Protein AF-A0A6L6Q9C1-F1 (afdb_monomer)

Solvent-accessible surface area (backbone atoms only — not comparable to full-atom values): 15036 Å² total; per-residue (Å²): 65,24,63,18,42,34,38,35,21,36,33,85,76,63,48,78,62,40,65,38,54,23,38,85,82,40,53,69,75,68,82,65,99,69,72,45,42,28,34,42,36,39,36,53,33,37,29,70,35,61,62,75,72,40,85,38,71,46,88,58,70,29,24,27,57,42,64,35,55,94,77,91,72,76,77,39,70,36,70,65,31,18,30,12,42,35,68,53,52,73,49,91,88,57,83,56,43,28,68,54,26,51,55,31,25,51,33,49,20,52,22,68,69,36,90,66,50,58,48,76,52,82,66,31,71,64,75,97,71,52,36,68,55,14,48,51,51,27,16,47,41,26,26,29,62,79,65,76,47,52,69,52,72,62,27,67,48,82,69,45,61,48,56,40,56,51,48,47,53,48,32,34,54,23,29,30,73,75,36,79,92,45,92,63,76,65,47,78,81,55,60,88,66,79,41,87,35,77,36,86,31,91,15,50,24,9,35,42,39,37,33,33,41,56,60,97,92,47,74,44,78,44,80,51,46,33,23,41,33,18,39,54,68,92,52,55,45,91,85,28,65,53,55,50,46,44,59,70,57,41,70,58,58,84,66,52,47,77,71,43,78,47,68,34,77,58,57,54,90,91,32,51,60,32,62,29,80

Structure (mmCIF, N/CA/C/O backbone):
data_AF-A0A6L6Q9C1-F1
#
_entry.id   AF-A0A6L6Q9C1-F1
#
loop_
_atom_site.group_PDB
_atom_site.id
_atom_site.type_symbol
_atom_site.label_atom_id
_atom_site.label_alt_id
_atom_site.label_comp_id
_atom_site.label_asym_id
_atom_site.label_entity_id
_atom_site.label_seq_id
_atom_site.pdbx_PDB_ins_code
_atom_site.Cartn_x
_atom_site.Cartn_y
_atom_site.Cartn_z
_atom_site.occupancy
_atom_site.B_iso_or_equiv
_atom_site.auth_seq_id
_atom_site.auth_comp_id
_atom_site.auth_asym_id
_atom_site.auth_atom_id
_atom_site.pdbx_PDB_model_num
ATOM 1 N N . MET A 1 1 ? -2.923 -9.918 11.671 1.00 84.88 1 MET A N 1
ATOM 2 C CA . MET A 1 1 ? -2.210 -9.021 12.609 1.00 84.88 1 MET A CA 1
ATOM 3 C C . MET A 1 1 ? -2.939 -9.077 13.933 1.00 84.88 1 MET A C 1
ATOM 5 O O . MET A 1 1 ? -4.113 -8.765 13.931 1.00 84.88 1 MET A O 1
ATOM 9 N N . ALA A 1 2 ? -2.284 -9.491 15.009 1.00 88.62 2 ALA A N 1
ATOM 10 C CA . ALA A 1 2 ? -2.891 -9.654 16.323 1.00 88.62 2 ALA A CA 1
ATOM 11 C C . ALA A 1 2 ? -2.544 -8.498 17.265 1.00 88.62 2 ALA A C 1
ATOM 13 O O . ALA A 1 2 ? -1.439 -7.950 17.202 1.00 88.62 2 ALA A O 1
ATOM 14 N N . ASN A 1 3 ? -3.466 -8.170 18.175 1.00 90.69 3 ASN A N 1
ATOM 15 C CA . ASN A 1 3 ? -3.283 -7.174 19.238 1.00 90.69 3 ASN A CA 1
ATOM 16 C C . ASN A 1 3 ? -2.922 -5.759 18.743 1.00 90.69 3 ASN A C 1
ATOM 18 O O . ASN A 1 3 ? -2.350 -4.965 19.487 1.00 90.69 3 ASN A O 1
ATOM 22 N N . ALA A 1 4 ? -3.232 -5.434 17.488 1.00 94.31 4 ALA A N 1
ATOM 23 C CA . ALA A 1 4 ? -3.142 -4.072 16.976 1.00 94.31 4 ALA A CA 1
ATOM 24 C C . ALA A 1 4 ? -4.368 -3.263 17.398 1.00 94.31 4 ALA A C 1
ATOM 26 O O . ALA A 1 4 ? -5.497 -3.764 17.335 1.00 94.31 4 ALA A O 1
ATOM 27 N N . THR A 1 5 ? -4.139 -2.007 17.767 1.00 96.88 5 THR A N 1
ATOM 28 C CA . THR A 1 5 ? -5.183 -1.027 18.057 1.00 96.88 5 THR A CA 1
ATOM 29 C C . THR A 1 5 ? -5.768 -0.527 16.746 1.00 96.88 5 THR A C 1
ATOM 31 O O . THR A 1 5 ? -5.050 0.023 15.913 1.00 96.88 5 THR A O 1
ATOM 34 N N . VAL A 1 6 ? -7.077 -0.672 16.576 1.00 97.56 6 VAL A N 1
ATOM 35 C CA . VAL A 1 6 ? -7.830 -0.108 15.455 1.00 97.56 6 VAL A CA 1
ATOM 36 C C . VAL A 1 6 ? -8.520 1.162 15.925 1.00 97.56 6 VAL A C 1
ATOM 38 O O . VAL A 1 6 ? -9.245 1.147 16.914 1.00 97.56 6 VAL A O 1
ATOM 41 N N . THR A 1 7 ? -8.310 2.267 15.219 1.00 97.94 7 THR A N 1
ATOM 42 C CA . THR A 1 7 ? -8.960 3.556 15.470 1.00 97.94 7 THR A CA 1
ATOM 43 C C . THR A 1 7 ? -9.769 3.956 14.246 1.00 97.94 7 THR A C 1
ATOM 45 O O . THR A 1 7 ? -9.234 4.009 13.137 1.00 97.94 7 THR A O 1
ATOM 48 N N . ILE A 1 8 ? -11.048 4.270 14.444 1.00 98.06 8 ILE A N 1
ATOM 49 C CA . ILE A 1 8 ? -11.914 4.828 13.403 1.00 98.06 8 ILE A CA 1
ATOM 50 C C . ILE A 1 8 ? -11.973 6.338 13.596 1.00 98.06 8 ILE A C 1
ATOM 52 O O . ILE A 1 8 ? -12.316 6.814 14.680 1.00 98.06 8 ILE A O 1
ATOM 56 N N . LYS A 1 9 ? -11.642 7.093 12.549 1.00 98.06 9 LYS A N 1
ATOM 57 C CA . LYS A 1 9 ? -11.612 8.560 12.557 1.00 98.06 9 LYS A CA 1
ATOM 58 C C . LYS A 1 9 ? -12.547 9.114 11.492 1.00 98.06 9 LYS A C 1
ATOM 60 O O . LYS A 1 9 ? -12.588 8.594 10.381 1.00 98.06 9 LYS A O 1
ATOM 65 N N . ASN A 1 10 ? -13.254 10.192 11.804 1.00 97.50 10 ASN A N 1
ATOM 66 C CA . ASN A 1 10 ? -13.997 10.964 10.812 1.00 97.50 10 ASN A CA 1
ATOM 67 C C . ASN A 1 10 ? -13.017 11.488 9.746 1.00 97.50 10 ASN A C 1
ATOM 69 O O . ASN A 1 10 ? -12.034 12.143 10.095 1.00 97.50 10 ASN A O 1
ATOM 73 N N . ALA A 1 11 ? -13.265 11.202 8.465 1.00 95.38 11 ALA A N 1
ATOM 74 C CA . ALA A 1 11 ? -12.336 11.558 7.392 1.00 95.38 11 ALA A CA 1
ATOM 75 C C . ALA A 1 11 ? -12.207 13.077 7.170 1.00 95.38 11 ALA A C 1
ATOM 77 O O . ALA A 1 11 ? -11.144 13.544 6.768 1.00 95.38 11 ALA A O 1
ATOM 78 N N . ALA A 1 12 ? -13.255 13.849 7.468 1.00 93.44 12 ALA A N 1
ATOM 79 C CA . ALA A 1 12 ? -13.269 15.297 7.287 1.00 93.44 12 ALA A CA 1
ATOM 80 C C . ALA A 1 12 ? -12.612 16.050 8.454 1.00 93.44 12 ALA A C 1
ATOM 82 O O . ALA A 1 12 ? -11.927 17.045 8.236 1.00 93.44 12 ALA A O 1
ATOM 83 N N . THR A 1 13 ? -12.826 15.596 9.694 1.00 94.62 13 THR A N 1
ATOM 84 C CA . THR A 1 13 ? -12.377 16.326 10.897 1.00 94.62 13 THR A CA 1
ATOM 85 C C . THR A 1 13 ? -11.184 15.690 11.602 1.00 94.62 13 THR A C 1
ATOM 87 O O . THR A 1 13 ? -10.572 16.322 12.459 1.00 94.62 13 THR A O 1
ATOM 90 N N . GLY A 1 14 ? -10.866 14.429 11.300 1.00 94.06 14 GLY A N 1
ATOM 91 C CA . GLY A 1 14 ? -9.856 13.646 12.014 1.00 94.06 14 GLY A CA 1
ATOM 92 C C . GLY A 1 14 ? -10.275 13.197 13.419 1.00 94.06 14 GLY A C 1
ATOM 93 O O . GLY A 1 14 ? -9.494 12.523 14.091 1.00 94.06 14 GLY A O 1
ATOM 94 N N . ALA A 1 15 ? -11.489 13.536 13.871 1.00 96.69 15 ALA A N 1
ATOM 95 C CA . ALA A 1 15 ? -11.979 13.176 15.198 1.00 96.69 15 ALA A CA 1
ATOM 96 C C . ALA A 1 15 ? -12.123 11.655 15.344 1.00 96.69 15 ALA A C 1
ATOM 98 O O . ALA A 1 15 ? -12.702 10.995 14.479 1.00 96.69 15 ALA A O 1
ATOM 99 N N . THR A 1 16 ? -11.631 11.101 16.452 1.00 98.06 16 THR A N 1
ATOM 100 C CA . THR A 1 16 ? -11.813 9.683 16.778 1.00 98.06 16 THR A CA 1
ATOM 101 C C . THR A 1 16 ? -13.284 9.396 17.069 1.00 98.06 16 THR A C 1
ATOM 103 O O . THR A 1 16 ? -13.884 10.019 17.941 1.00 98.06 16 THR A O 1
ATOM 106 N N . LEU A 1 17 ? -13.847 8.434 16.344 1.00 97.88 17 LEU A N 1
ATOM 107 C CA . LEU A 1 17 ? -15.229 7.970 16.467 1.00 97.88 17 LEU A CA 1
ATOM 108 C C . LEU A 1 17 ? -15.337 6.700 17.317 1.00 97.88 17 LEU A C 1
ATOM 110 O O . LEU A 1 17 ? -16.369 6.455 17.932 1.00 97.88 17 LEU A O 1
ATOM 114 N N . GLY A 1 18 ? -14.277 5.892 17.346 1.00 97.62 18 GLY A N 1
ATOM 115 C CA . GLY A 1 18 ? -14.223 4.664 18.127 1.00 97.62 18 GLY A CA 1
ATOM 116 C C . GLY A 1 18 ? -12.865 3.982 18.033 1.00 97.62 18 GLY A C 1
ATOM 117 O O . GLY A 1 18 ? -12.066 4.270 17.136 1.00 97.62 18 GLY A O 1
ATOM 118 N N . THR A 1 19 ? -12.614 3.070 18.965 1.00 97.69 19 THR A N 1
ATOM 119 C CA . THR A 1 19 ? -11.403 2.250 19.020 1.00 97.69 19 THR A CA 1
ATOM 120 C C . THR A 1 19 ? -11.752 0.790 19.287 1.00 97.69 19 THR A C 1
ATOM 122 O O . THR A 1 19 ? -12.791 0.476 19.867 1.00 97.69 19 THR A O 1
ATOM 125 N N . GLY A 1 20 ? -10.877 -0.110 18.858 1.00 97.12 20 GLY A N 1
ATOM 126 C CA . GLY A 1 20 ? -10.957 -1.538 19.133 1.00 97.12 20 GLY A CA 1
ATOM 127 C C . GLY A 1 20 ? -9.591 -2.195 19.009 1.00 97.12 20 GLY A C 1
ATOM 128 O O . GLY A 1 20 ? -8.586 -1.523 18.777 1.00 97.12 20 GLY A O 1
ATOM 129 N N . THR A 1 21 ? -9.567 -3.516 19.131 1.00 96.75 21 THR A N 1
ATOM 130 C CA . THR A 1 21 ? -8.341 -4.312 19.046 1.00 96.75 21 THR A CA 1
ATOM 131 C C . THR A 1 21 ? -8.572 -5.495 18.119 1.00 96.75 21 THR A C 1
ATOM 133 O O . THR A 1 21 ? -9.656 -6.075 18.103 1.00 96.75 21 THR A O 1
ATOM 136 N N . THR A 1 22 ? -7.555 -5.838 17.335 1.00 95.75 22 THR A N 1
ATOM 137 C CA . THR A 1 22 ? -7.568 -7.037 16.488 1.00 95.75 22 THR A CA 1
ATOM 138 C C . THR A 1 22 ? -7.352 -8.314 17.295 1.00 95.75 22 THR A C 1
ATOM 140 O O . THR A 1 22 ? -6.512 -8.355 18.199 1.00 95.75 22 THR A O 1
ATOM 143 N N . ASP A 1 23 ? -8.080 -9.371 16.941 1.00 92.94 23 ASP A N 1
ATOM 144 C CA . ASP A 1 23 ? -7.893 -10.714 17.488 1.00 92.94 23 ASP A CA 1
ATOM 145 C C . ASP A 1 23 ? -6.664 -11.429 16.888 1.00 92.94 23 ASP A C 1
ATOM 147 O O . ASP A 1 23 ? -5.935 -10.877 16.064 1.00 92.94 23 ASP A O 1
ATOM 151 N N . ALA A 1 24 ? -6.431 -12.688 17.276 1.00 87.12 24 ALA A N 1
ATOM 152 C CA . ALA A 1 24 ? -5.308 -13.490 16.780 1.00 87.12 24 ALA A CA 1
ATOM 153 C C . ALA A 1 24 ? -5.287 -13.665 15.245 1.00 87.12 24 ALA A C 1
ATOM 155 O O . ALA A 1 24 ? -4.218 -13.846 14.661 1.00 87.12 24 ALA A O 1
ATOM 156 N N . ASN A 1 25 ? -6.447 -13.572 14.590 1.00 84.38 25 ASN A N 1
ATOM 157 C CA . ASN A 1 25 ? -6.602 -13.701 13.142 1.00 84.38 25 ASN A CA 1
ATOM 158 C C . ASN A 1 25 ? -6.577 -12.341 12.424 1.00 84.38 25 ASN A C 1
ATOM 160 O O . ASN A 1 25 ? -6.575 -12.287 11.195 1.00 84.38 25 ASN A O 1
ATOM 164 N N . GLY A 1 26 ? -6.525 -11.233 13.163 1.00 88.56 26 GLY A N 1
ATOM 165 C CA . GLY A 1 26 ? -6.625 -9.884 12.616 1.00 88.56 26 GLY A CA 1
ATOM 166 C C . GLY A 1 26 ? -8.036 -9.390 12.347 1.00 88.56 26 GLY A C 1
ATOM 167 O O . GLY A 1 26 ? -8.182 -8.338 11.724 1.00 88.56 26 GLY A O 1
ATOM 168 N N . ALA A 1 27 ? -9.060 -10.096 12.823 1.00 92.38 27 ALA A N 1
ATOM 169 C CA . ALA A 1 27 ? -10.426 -9.599 12.791 1.00 92.38 27 ALA A CA 1
ATOM 170 C C . ALA A 1 27 ? -10.653 -8.586 13.922 1.00 92.38 27 ALA A C 1
ATOM 172 O O . ALA A 1 27 ? -10.046 -8.665 14.989 1.00 92.38 27 ALA A O 1
ATOM 173 N N . TYR A 1 28 ? -11.535 -7.618 13.687 1.00 95.00 28 TYR A N 1
ATOM 174 C CA . TYR A 1 28 ? -11.936 -6.618 14.673 1.00 95.00 28 TYR A CA 1
ATOM 175 C C . TYR A 1 28 ? -13.392 -6.206 14.438 1.00 95.00 28 TYR A C 1
ATOM 177 O O . TYR A 1 28 ? -13.931 -6.366 13.343 1.00 95.00 28 TYR A O 1
ATOM 185 N N . SER A 1 29 ? -14.020 -5.640 15.467 1.00 95.56 29 SER A N 1
ATOM 186 C CA . SER A 1 29 ? -15.331 -4.998 15.376 1.00 95.56 29 SER A CA 1
ATOM 187 C C . SER A 1 29 ? -15.337 -3.757 16.262 1.00 95.56 29 SER A C 1
ATOM 189 O O . SER A 1 29 ? -14.841 -3.799 17.388 1.00 95.56 29 SER A O 1
ATOM 191 N N . VAL A 1 30 ? -15.859 -2.645 15.746 1.00 96.31 30 VAL A N 1
ATOM 192 C CA . VAL A 1 30 ? -15.980 -1.375 16.472 1.00 96.31 30 VAL A CA 1
ATOM 193 C C . VAL A 1 30 ? -17.349 -0.789 16.164 1.00 96.31 30 VAL A C 1
ATOM 195 O O . VAL A 1 30 ? -17.675 -0.538 15.006 1.00 96.31 30 VAL A O 1
ATOM 198 N N . ASN A 1 31 ? -18.137 -0.548 17.207 1.00 95.50 31 ASN A N 1
ATOM 199 C CA . ASN A 1 31 ? -19.445 0.083 17.079 1.00 95.50 31 ASN A CA 1
ATOM 200 C C . ASN A 1 31 ? -19.286 1.606 17.080 1.00 95.50 31 ASN A C 1
ATOM 202 O O . ASN A 1 31 ? -18.685 2.160 18.000 1.00 95.50 31 ASN A O 1
ATOM 206 N N . ILE A 1 32 ? -19.851 2.279 16.078 1.00 95.00 32 ILE A N 1
ATOM 207 C CA . ILE A 1 32 ? -19.881 3.744 15.974 1.00 95.00 32 ILE A CA 1
ATOM 208 C C . ILE A 1 32 ? -21.285 4.214 15.581 1.00 95.00 32 ILE A C 1
ATOM 210 O O . ILE A 1 32 ? -22.014 3.502 14.895 1.00 95.00 32 ILE A O 1
ATOM 214 N N . THR A 1 33 ? -21.657 5.431 15.973 1.00 93.75 33 THR A N 1
ATOM 215 C CA . THR A 1 33 ? -22.947 6.067 15.636 1.00 93.75 33 THR A CA 1
ATOM 216 C C . THR A 1 33 ? -22.816 7.081 14.494 1.00 93.75 33 THR A C 1
ATOM 218 O O . THR A 1 33 ? -23.524 8.085 14.449 1.00 93.75 33 THR A O 1
ATOM 221 N N . PHE A 1 34 ? -21.881 6.840 13.573 1.00 95.69 34 PHE A N 1
ATOM 222 C CA . PHE A 1 34 ? -21.532 7.754 12.487 1.00 95.69 34 PHE A CA 1
ATOM 223 C C . PHE A 1 34 ? -21.785 7.118 11.117 1.00 95.69 34 PHE A C 1
ATOM 225 O O . PHE A 1 34 ? -21.483 5.945 10.910 1.00 95.69 34 PHE A O 1
ATOM 232 N N . THR A 1 35 ? -22.279 7.922 10.175 1.00 96.12 35 THR A N 1
ATOM 233 C CA . THR A 1 35 ? -22.409 7.573 8.755 1.00 96.12 35 THR A CA 1
ATOM 234 C C . THR A 1 35 ? -21.635 8.573 7.909 1.00 96.12 35 THR A C 1
ATOM 236 O O . THR A 1 35 ? -21.720 9.777 8.153 1.00 96.12 35 THR A O 1
ATOM 239 N N . GLY A 1 36 ? -20.936 8.086 6.890 1.00 95.94 36 GLY A N 1
ATOM 240 C CA . GLY A 1 36 ? -20.078 8.892 6.026 1.00 95.94 36 GLY A CA 1
ATOM 241 C C . GLY A 1 36 ? -18.663 8.335 5.943 1.00 95.94 36 GLY A C 1
ATOM 242 O O . GLY A 1 36 ? -18.390 7.214 6.372 1.00 95.94 36 GLY A O 1
ATOM 243 N N . ASP A 1 37 ? -17.758 9.127 5.380 1.00 96.81 37 ASP A N 1
ATOM 244 C CA . ASP A 1 37 ? -16.389 8.689 5.130 1.00 96.81 37 ASP A CA 1
ATOM 245 C C . ASP A 1 37 ? -15.565 8.663 6.422 1.00 96.81 37 ASP A C 1
ATOM 247 O O . ASP A 1 37 ? -15.517 9.633 7.190 1.00 96.81 37 ASP A O 1
ATOM 251 N N . VAL A 1 38 ? -14.889 7.539 6.653 1.00 97.5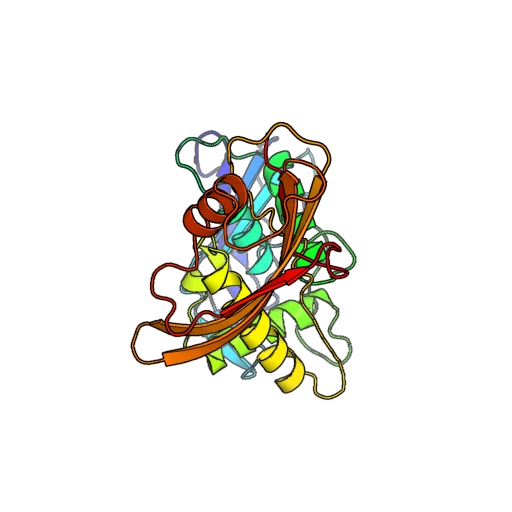6 38 VAL A N 1
ATOM 252 C CA . VAL A 1 38 ? -14.003 7.343 7.804 1.00 97.56 38 VAL A CA 1
ATOM 253 C C . VAL A 1 38 ? -12.648 6.810 7.368 1.00 97.56 38 VAL A C 1
ATOM 255 O O . VAL A 1 38 ? -12.540 6.028 6.422 1.00 97.56 38 VAL A O 1
ATOM 258 N N . VAL A 1 39 ? -11.613 7.194 8.110 1.00 97.44 39 VAL A N 1
ATOM 259 C CA . VAL A 1 39 ? -10.297 6.559 8.053 1.00 97.44 39 VAL A CA 1
ATOM 260 C C . VAL A 1 39 ? -10.253 5.475 9.118 1.00 97.44 39 VAL A C 1
ATOM 262 O O . VAL A 1 39 ? -10.461 5.752 10.300 1.00 97.44 39 VAL A O 1
ATOM 265 N N . VAL A 1 40 ? -9.956 4.250 8.699 1.00 97.56 40 VAL A N 1
ATOM 266 C CA . VAL A 1 40 ? -9.651 3.144 9.604 1.00 97.56 40 VAL A CA 1
ATOM 267 C C . VAL A 1 40 ? -8.138 3.019 9.680 1.00 97.56 40 VAL A C 1
ATOM 269 O O . VAL A 1 40 ? -7.478 2.785 8.666 1.00 97.56 40 VAL A O 1
ATOM 272 N N . GLU A 1 41 ? -7.588 3.208 10.873 1.00 96.38 41 GLU A N 1
ATOM 273 C CA . GLU A 1 41 ? -6.154 3.135 11.136 1.00 96.38 41 GLU A CA 1
ATOM 274 C C . GLU A 1 41 ? -5.866 1.995 12.109 1.00 96.38 41 GLU A C 1
ATOM 276 O O . GLU A 1 41 ? -6.450 1.952 13.188 1.00 96.38 41 GLU A O 1
ATOM 281 N N . ALA A 1 42 ? -4.957 1.094 11.748 1.00 95.56 42 ALA A N 1
ATOM 282 C CA . ALA A 1 42 ? -4.455 0.063 12.646 1.00 95.56 42 ALA A CA 1
ATOM 283 C C . ALA A 1 42 ? -2.998 0.358 13.015 1.00 95.56 42 ALA A C 1
ATOM 285 O O . ALA A 1 42 ? -2.175 0.621 12.137 1.00 95.56 42 ALA A O 1
ATOM 286 N N . SER A 1 43 ? -2.672 0.327 14.304 1.00 94.38 43 SER A N 1
ATOM 287 C CA . SER A 1 43 ? -1.329 0.609 14.817 1.00 94.38 43 SER A CA 1
ATOM 288 C C . SER A 1 43 ? -0.930 -0.357 15.933 1.00 94.38 43 SER A C 1
ATOM 290 O O . SER A 1 43 ? -1.772 -0.911 16.641 1.00 94.38 43 SER A O 1
ATOM 292 N N . GLY A 1 44 ? 0.379 -0.566 16.089 1.00 90.75 44 GLY A N 1
ATOM 293 C CA . GLY A 1 44 ? 0.916 -1.531 17.046 1.00 90.75 44 GLY A CA 1
ATOM 294 C C . GLY A 1 44 ? 0.571 -2.980 16.693 1.00 90.75 44 GLY A C 1
ATOM 295 O O . GLY A 1 44 ? 0.262 -3.304 15.549 1.00 90.75 44 GLY A O 1
ATOM 296 N N . GLY A 1 45 ? 0.642 -3.861 17.690 1.00 88.81 45 GLY A N 1
ATOM 297 C CA . GLY A 1 45 ? 0.443 -5.294 17.499 1.00 88.81 45 GLY A CA 1
ATOM 298 C C . GLY A 1 45 ? 1.582 -5.981 16.743 1.00 88.81 45 GLY A C 1
ATOM 299 O O . GLY A 1 45 ? 2.623 -5.389 16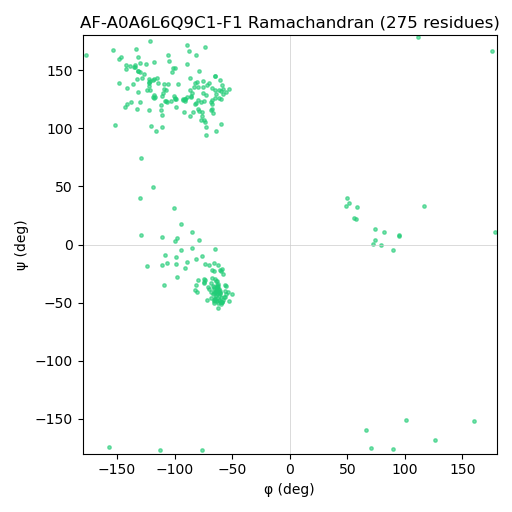.431 1.00 88.81 45 GLY A O 1
ATOM 300 N N . THR A 1 46 ? 1.371 -7.263 16.463 1.00 85.25 46 THR A N 1
ATOM 301 C CA . THR A 1 46 ? 2.303 -8.106 15.713 1.00 85.25 46 THR A CA 1
ATOM 302 C C . THR A 1 46 ? 1.597 -8.781 14.547 1.00 85.25 46 THR A C 1
ATOM 304 O O . THR A 1 46 ? 0.411 -9.109 14.600 1.00 85.25 46 THR A O 1
ATOM 307 N N . TYR A 1 47 ? 2.311 -8.989 13.453 1.00 83.56 47 TYR A N 1
ATOM 308 C CA . TYR A 1 47 ? 1.840 -9.791 12.331 1.00 83.56 47 TYR A CA 1
ATOM 309 C C . TYR A 1 47 ? 2.846 -10.898 12.039 1.00 83.56 47 TYR A C 1
ATOM 311 O O . TYR A 1 47 ? 4.014 -10.797 12.405 1.00 83.56 47 TYR A O 1
ATOM 319 N N . THR A 1 48 ? 2.375 -11.980 11.430 1.00 81.06 48 THR A N 1
ATOM 320 C CA . THR A 1 48 ? 3.264 -12.998 10.875 1.00 81.06 48 THR A CA 1
ATOM 321 C C . THR A 1 48 ? 3.824 -12.444 9.579 1.00 81.06 48 THR A C 1
ATOM 323 O O . THR A 1 48 ? 3.060 -12.225 8.645 1.00 81.06 48 THR A O 1
ATOM 326 N N . ASP A 1 49 ? 5.129 -12.201 9.538 1.00 77.31 49 ASP A N 1
ATOM 327 C CA . ASP A 1 49 ? 5.819 -11.855 8.303 1.00 77.31 49 ASP A CA 1
ATOM 328 C C . ASP A 1 49 ? 5.799 -13.076 7.376 1.00 77.31 49 ASP A C 1
ATOM 330 O O . ASP A 1 49 ? 6.324 -14.141 7.709 1.00 77.31 49 ASP A O 1
ATOM 334 N N . GLU A 1 50 ? 5.141 -12.942 6.230 1.00 76.00 50 GLU A N 1
ATOM 335 C CA . GLU A 1 50 ? 4.868 -14.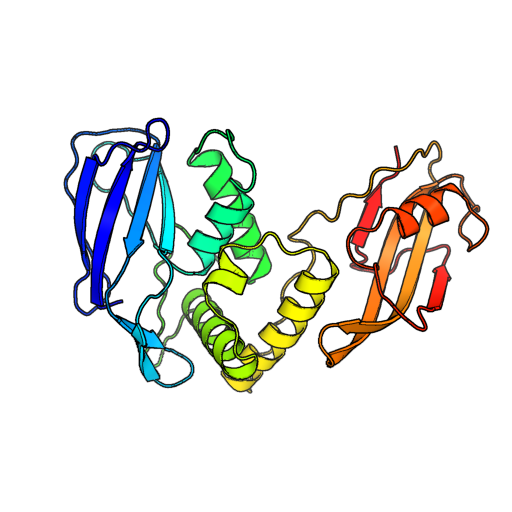052 5.320 1.00 76.00 50 GLU A CA 1
ATOM 336 C C . GLU A 1 50 ? 6.142 -14.605 4.656 1.00 76.00 50 GLU A C 1
ATOM 338 O O . GLU A 1 50 ? 6.160 -15.758 4.221 1.00 76.00 50 GLU A O 1
ATOM 343 N N . ALA A 1 51 ? 7.224 -13.822 4.591 1.00 73.31 51 ALA A N 1
ATOM 344 C CA . ALA A 1 51 ? 8.502 -14.251 4.028 1.00 73.31 51 ALA A CA 1
ATOM 345 C C . ALA A 1 51 ? 9.343 -15.108 4.986 1.00 73.31 51 ALA A C 1
ATOM 347 O O . ALA A 1 51 ? 10.126 -15.949 4.535 1.00 73.31 51 ALA A O 1
ATOM 348 N N . THR A 1 52 ? 9.217 -14.886 6.294 1.00 74.25 52 THR A N 1
ATOM 349 C CA . THR A 1 52 ? 10.006 -15.568 7.339 1.00 74.25 52 THR A CA 1
ATOM 350 C C . THR A 1 52 ? 9.196 -16.522 8.200 1.00 74.25 52 THR A C 1
ATOM 352 O O . THR A 1 52 ? 9.776 -17.357 8.898 1.00 74.25 52 THR A O 1
ATOM 355 N N . ASN A 1 53 ? 7.872 -16.383 8.181 1.00 75.56 53 ASN A N 1
ATOM 356 C CA . ASN A 1 53 ? 6.951 -16.955 9.156 1.00 75.56 53 ASN A CA 1
ATOM 357 C C . ASN A 1 53 ? 7.270 -16.553 10.608 1.00 75.56 53 ASN A C 1
ATOM 359 O O . ASN A 1 53 ? 6.889 -17.262 11.540 1.00 75.56 53 ASN A O 1
ATOM 363 N N . GLN A 1 54 ? 7.969 -15.432 10.814 1.00 80.31 54 GLN A N 1
ATOM 364 C CA . GLN A 1 54 ? 8.302 -14.920 12.142 1.00 80.31 54 GLN A CA 1
ATOM 365 C C . GLN A 1 54 ? 7.382 -13.760 12.541 1.00 80.31 54 GLN A C 1
ATOM 367 O O . GLN A 1 54 ? 6.886 -13.033 11.678 1.00 80.31 54 GLN A O 1
ATOM 372 N N . PRO A 1 55 ? 7.144 -13.546 13.846 1.00 81.19 55 PRO A N 1
ATOM 373 C CA . PRO A 1 55 ? 6.438 -12.362 14.314 1.00 81.19 55 PRO A CA 1
ATOM 374 C C . PRO A 1 55 ? 7.225 -11.082 14.000 1.00 81.19 55 PRO A C 1
ATOM 376 O O . PRO A 1 55 ? 8.394 -10.956 14.362 1.00 81.19 55 PRO A O 1
ATOM 379 N N . ALA A 1 56 ? 6.559 -10.107 13.390 1.00 83.31 56 ALA A N 1
ATOM 380 C CA . ALA A 1 56 ? 7.073 -8.766 13.143 1.00 83.31 56 ALA A CA 1
ATOM 381 C C . ALA A 1 56 ? 6.155 -7.717 13.784 1.00 83.31 56 ALA A C 1
ATOM 383 O O . ALA A 1 56 ? 4.930 -7.857 13.796 1.00 83.31 56 ALA A O 1
ATOM 384 N N . GLN A 1 57 ? 6.742 -6.653 14.334 1.00 85.50 57 GLN A N 1
ATOM 385 C CA . GLN A 1 5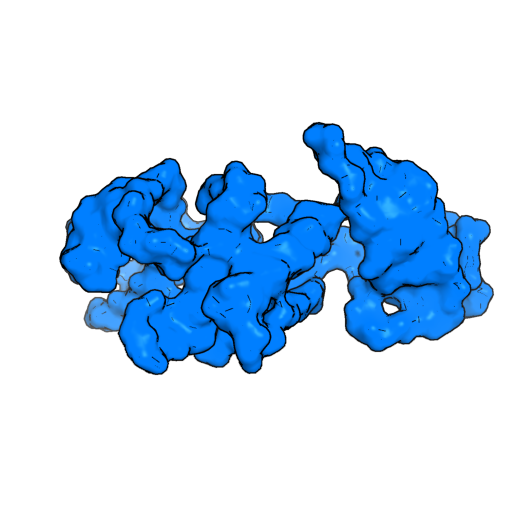7 ? 5.979 -5.547 14.911 1.00 85.50 57 GLN A CA 1
ATOM 386 C C . GLN A 1 57 ? 5.535 -4.581 13.814 1.00 85.50 57 GLN A C 1
ATOM 388 O O . GLN A 1 57 ? 6.315 -4.229 12.923 1.00 85.50 57 GLN A O 1
ATOM 393 N N . LEU A 1 58 ? 4.296 -4.098 13.903 1.00 84.38 58 LEU A N 1
ATOM 394 C CA . LEU A 1 58 ? 3.850 -3.028 13.024 1.00 84.38 58 LEU A CA 1
ATOM 395 C C . LEU A 1 58 ? 4.484 -1.697 13.458 1.00 84.38 58 LEU A C 1
ATOM 397 O O . LEU A 1 58 ? 4.088 -1.095 14.456 1.00 84.38 58 LEU A O 1
ATOM 401 N N . SER A 1 59 ? 5.477 -1.237 12.699 1.00 77.25 59 SER A N 1
ATOM 402 C CA . SER A 1 59 ? 6.207 0.010 12.968 1.00 77.25 59 SER A CA 1
ATOM 403 C C . SER A 1 59 ? 5.577 1.249 12.327 1.00 77.25 59 SER A C 1
ATOM 405 O O . SER A 1 59 ? 5.925 2.372 12.679 1.00 77.25 59 SER A O 1
ATOM 407 N N . THR A 1 60 ? 4.659 1.072 11.374 1.00 81.75 60 THR A N 1
ATOM 408 C CA . THR A 1 60 ? 3.962 2.155 10.663 1.00 81.75 60 THR A CA 1
ATOM 409 C C . THR A 1 60 ? 2.467 1.862 10.645 1.00 81.75 60 THR A C 1
ATOM 411 O O . THR A 1 60 ? 2.105 0.743 10.284 1.00 81.75 60 THR A O 1
ATOM 414 N N . PRO A 1 61 ? 1.590 2.819 11.003 1.00 91.44 61 PRO A N 1
ATOM 415 C CA . PRO A 1 61 ? 0.155 2.585 10.969 1.00 91.44 61 PRO A CA 1
ATOM 416 C C . PRO A 1 61 ? -0.330 2.194 9.573 1.00 91.44 61 PRO A C 1
ATOM 418 O O . PRO A 1 61 ? 0.013 2.839 8.579 1.00 91.44 61 PRO A O 1
ATOM 421 N N . LEU A 1 62 ? -1.160 1.160 9.516 1.00 93.56 62 LEU A N 1
ATOM 422 C CA . LEU A 1 62 ? -1.867 0.770 8.306 1.00 93.56 62 LEU A CA 1
ATOM 423 C C . LEU A 1 62 ? -3.167 1.558 8.201 1.00 93.56 62 LEU A C 1
ATOM 425 O O . LEU A 1 62 ? -3.827 1.805 9.211 1.00 93.56 62 LEU A O 1
ATOM 429 N N . ARG A 1 63 ? -3.551 1.940 6.983 1.00 94.62 63 ARG A N 1
ATOM 430 C CA . ARG A 1 63 ? -4.727 2.774 6.727 1.00 94.62 63 ARG A CA 1
ATOM 431 C C . ARG A 1 63 ? -5.610 2.216 5.618 1.00 94.62 63 ARG A C 1
ATOM 433 O O . ARG A 1 63 ? -5.136 1.605 4.659 1.00 94.62 63 ARG A O 1
ATOM 440 N N . ALA A 1 64 ? -6.902 2.482 5.750 1.00 96.06 64 ALA A N 1
ATOM 441 C CA . ALA A 1 64 ? -7.906 2.350 4.702 1.00 96.06 64 ALA A CA 1
ATOM 442 C C . ALA A 1 64 ? -8.975 3.440 4.875 1.00 96.06 64 ALA A C 1
ATOM 444 O O . ALA A 1 64 ? -9.113 4.011 5.960 1.00 96.06 64 ALA A O 1
ATOM 445 N N . VAL A 1 65 ? -9.739 3.723 3.819 1.00 95.31 65 VAL A N 1
ATOM 446 C CA . VAL A 1 65 ? -10.910 4.610 3.883 1.00 95.31 65 VAL A CA 1
ATOM 447 C C . VAL A 1 65 ? -12.133 3.842 3.419 1.00 95.31 65 VAL A C 1
ATOM 449 O O . VAL A 1 65 ? -12.079 3.135 2.415 1.00 95.31 65 VAL A O 1
ATOM 452 N N . ILE A 1 66 ? -13.240 3.987 4.137 1.00 95.94 66 ILE A N 1
ATOM 453 C CA . ILE A 1 66 ? -14.530 3.427 3.730 1.00 95.94 66 ILE A CA 1
ATOM 454 C C . ILE A 1 66 ? -15.636 4.458 3.932 1.00 95.94 66 ILE A C 1
ATOM 456 O O . ILE A 1 66 ? -15.537 5.321 4.805 1.00 95.94 66 ILE A O 1
ATOM 460 N N . ALA A 1 67 ? -16.695 4.338 3.136 1.00 95.06 67 ALA A N 1
ATOM 461 C CA . ALA A 1 67 ? -17.955 5.017 3.392 1.00 95.06 67 ALA A CA 1
ATOM 462 C C . ALA A 1 67 ? -18.785 4.127 4.321 1.00 95.06 67 ALA A C 1
ATOM 464 O O . ALA A 1 67 ? -19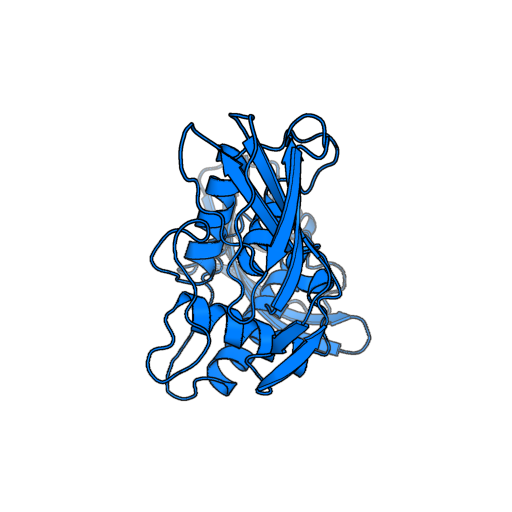.217 3.045 3.919 1.00 95.06 67 ALA A O 1
ATOM 465 N N . VAL A 1 68 ? -18.977 4.554 5.567 1.00 94.69 68 VAL A N 1
ATOM 466 C CA . VAL A 1 68 ? -19.799 3.824 6.537 1.00 94.69 68 VAL A CA 1
ATOM 467 C C . VAL A 1 68 ? -21.266 4.147 6.289 1.00 94.69 68 VAL A C 1
ATOM 469 O O . VAL A 1 68 ? -21.684 5.305 6.366 1.00 94.69 68 VAL A O 1
ATOM 472 N N . ALA A 1 69 ? -22.046 3.105 6.020 1.00 90.62 69 ALA A N 1
ATOM 473 C CA . ALA A 1 69 ? -23.502 3.148 5.950 1.00 90.62 69 ALA A CA 1
ATOM 474 C C . ALA A 1 69 ? -24.117 2.484 7.199 1.00 90.62 69 ALA A C 1
ATOM 476 O O . ALA A 1 69 ? -23.418 1.735 7.889 1.00 90.62 69 ALA A O 1
ATOM 477 N N . PRO A 1 70 ? -25.409 2.722 7.506 1.00 89.44 70 PRO A N 1
ATOM 478 C CA . PRO A 1 70 ? -26.096 2.009 8.580 1.00 89.44 70 PRO A CA 1
ATOM 479 C C . PRO A 1 70 ? -25.967 0.486 8.434 1.00 89.44 70 PRO A C 1
ATOM 481 O O . PRO A 1 70 ? -26.185 -0.059 7.352 1.00 89.44 70 PRO A O 1
ATOM 484 N N . GLY A 1 71 ? -25.643 -0.196 9.534 1.00 90.31 71 GLY A N 1
ATOM 485 C CA . GLY A 1 71 ? -25.399 -1.639 9.560 1.00 90.31 71 GLY A CA 1
ATOM 486 C C . GLY A 1 71 ? -23.910 -1.989 9.583 1.00 90.31 71 GLY A C 1
ATOM 487 O O . GLY A 1 71 ? -23.093 -1.248 10.126 1.00 90.31 71 GLY A O 1
ATOM 488 N N . ASN A 1 72 ? -23.562 -3.149 9.022 1.00 88.56 72 ASN A N 1
ATOM 489 C CA . ASN A 1 72 ? -22.191 -3.652 9.036 1.00 88.56 72 ASN A CA 1
ATOM 490 C C . ASN A 1 72 ? -21.417 -3.142 7.818 1.00 88.56 72 ASN A C 1
ATOM 492 O O . ASN A 1 72 ? -21.838 -3.340 6.680 1.00 88.56 72 ASN A O 1
ATOM 496 N N . SER A 1 73 ? -20.256 -2.538 8.065 1.00 91.62 73 SER A N 1
ATOM 497 C CA . SER A 1 73 ? -19.290 -2.158 7.032 1.00 91.62 73 SER A CA 1
ATOM 498 C C . SER A 1 73 ? -18.002 -2.959 7.211 1.00 91.62 73 SER A C 1
ATOM 500 O O . SER A 1 73 ? -17.579 -3.220 8.337 1.00 91.62 73 SER A O 1
ATOM 502 N N . THR A 1 74 ? -17.362 -3.338 6.108 1.00 91.38 74 THR A N 1
ATOM 503 C CA . THR A 1 74 ? -16.083 -4.060 6.120 1.00 91.38 74 THR A CA 1
ATOM 504 C C . THR A 1 74 ? -14.973 -3.140 5.638 1.00 91.38 74 THR A C 1
ATOM 506 O O . THR A 1 74 ? -15.121 -2.474 4.617 1.00 91.38 74 THR A O 1
ATOM 509 N N . ALA A 1 75 ? -13.852 -3.124 6.358 1.00 91.94 75 ALA A N 1
ATOM 510 C CA . ALA A 1 75 ? -12.627 -2.475 5.918 1.00 91.94 75 ALA A CA 1
ATOM 511 C C . ALA A 1 75 ? -11.458 -3.447 6.066 1.00 91.94 75 ALA A C 1
ATOM 513 O O . ALA A 1 75 ? -11.170 -3.943 7.152 1.00 91.94 75 ALA A O 1
ATOM 514 N N . MET A 1 76 ? -10.773 -3.703 4.958 1.00 93.62 76 MET A N 1
ATOM 515 C CA . MET A 1 76 ? -9.489 -4.392 4.973 1.00 93.62 76 MET A CA 1
ATOM 516 C C . MET A 1 76 ? -8.389 -3.361 5.206 1.00 93.62 76 MET A C 1
ATOM 518 O O . MET A 1 76 ? -8.313 -2.366 4.489 1.00 93.62 76 MET A O 1
ATOM 522 N N . VAL A 1 77 ? -7.544 -3.590 6.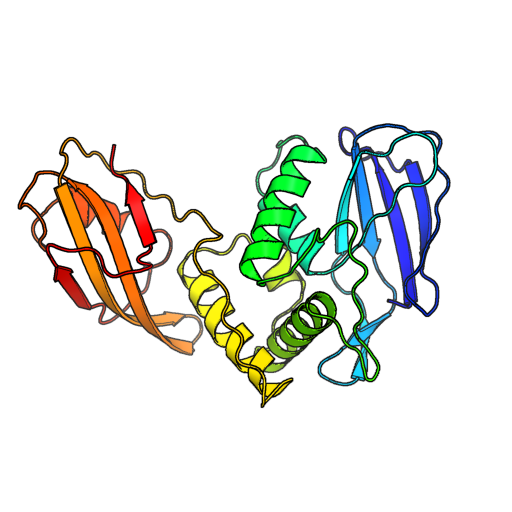209 1.00 93.38 77 VAL A N 1
ATOM 523 C CA . VAL A 1 77 ? -6.450 -2.684 6.578 1.00 93.38 77 VAL A CA 1
ATOM 524 C C . VAL A 1 77 ? -5.128 -3.417 6.363 1.00 93.38 77 VAL A C 1
ATOM 526 O O . VAL A 1 77 ? -4.714 -4.235 7.182 1.00 93.38 77 VAL A O 1
ATOM 529 N N . THR A 1 78 ? -4.492 -3.165 5.219 1.00 92.12 78 THR A N 1
ATOM 530 C CA . THR A 1 78 ? -3.295 -3.872 4.742 1.00 92.12 78 THR A CA 1
ATOM 531 C C . THR A 1 78 ? -2.227 -2.891 4.238 1.00 92.12 78 THR A C 1
ATOM 533 O O . THR A 1 78 ? -2.503 -1.703 4.019 1.00 92.12 78 THR A O 1
ATOM 536 N N . PRO A 1 79 ? -0.990 -3.356 3.995 1.00 90.00 79 PRO A N 1
ATOM 537 C CA . PRO A 1 79 ? 0.009 -2.579 3.267 1.00 90.00 79 PRO A CA 1
ATOM 538 C C . PRO A 1 79 ? -0.492 -1.991 1.937 1.00 90.00 79 PRO A C 1
ATOM 540 O O . PRO A 1 79 ? -0.248 -0.817 1.661 1.00 90.00 79 PRO A O 1
ATOM 543 N N . LEU A 1 80 ? -1.247 -2.758 1.137 1.00 90.00 80 LEU A N 1
ATOM 544 C CA . LEU A 1 80 ? -1.737 -2.291 -0.168 1.00 90.00 80 LEU A CA 1
ATOM 545 C C . LEU A 1 80 ? -2.824 -1.219 -0.031 1.00 90.00 80 LEU A C 1
ATOM 547 O O . LEU A 1 80 ? -2.827 -0.256 -0.798 1.00 90.00 80 LEU A O 1
ATOM 551 N N . THR A 1 81 ? -3.711 -1.323 0.966 1.00 93.06 81 THR A N 1
ATOM 552 C CA . THR A 1 81 ? -4.686 -0.253 1.239 1.00 93.06 81 THR A CA 1
ATOM 553 C C . THR A 1 81 ? -4.004 1.000 1.777 1.00 93.06 81 THR A C 1
ATOM 555 O O . THR A 1 81 ? -4.409 2.108 1.444 1.00 93.06 81 THR A O 1
ATOM 558 N N . THR A 1 82 ? -2.918 0.849 2.533 1.00 91.38 82 THR A N 1
ATOM 559 C CA . THR A 1 82 ? -2.133 1.989 3.031 1.00 91.38 82 THR A CA 1
ATOM 560 C C . THR A 1 82 ? -1.419 2.699 1.886 1.00 91.38 82 THR A C 1
ATOM 562 O O . THR A 1 82 ? -1.437 3.926 1.809 1.00 91.38 82 THR A O 1
ATOM 565 N N . MET A 1 83 ? -0.870 1.938 0.938 1.00 83.44 83 MET A N 1
ATOM 566 C CA . MET A 1 83 ? -0.311 2.495 -0.291 1.00 83.44 83 MET A CA 1
ATOM 567 C C . MET A 1 83 ? -1.391 3.198 -1.127 1.00 83.44 83 MET A C 1
ATOM 569 O O . MET A 1 83 ? -1.146 4.275 -1.670 1.00 83.44 83 MET A O 1
ATOM 573 N N . ALA A 1 84 ? -2.609 2.651 -1.198 1.00 83.25 84 ALA A N 1
ATOM 574 C CA . ALA A 1 84 ? -3.725 3.333 -1.851 1.00 83.25 84 ALA A CA 1
ATOM 575 C C . ALA A 1 84 ? -4.092 4.654 -1.151 1.00 83.25 84 ALA A C 1
ATOM 577 O O . ALA A 1 84 ? -4.306 5.660 -1.823 1.00 83.25 84 ALA A O 1
ATOM 578 N N . TYR A 1 85 ? -4.095 4.674 0.186 1.00 84.00 85 TYR A N 1
ATOM 579 C CA . TYR A 1 85 ? -4.330 5.877 0.986 1.00 84.00 85 TYR A CA 1
ATOM 580 C C . TYR A 1 85 ? -3.286 6.963 0.698 1.00 84.00 85 TYR A C 1
ATOM 582 O O . TYR A 1 85 ? -3.653 8.095 0.393 1.00 84.00 85 TYR A O 1
ATOM 590 N N . ALA A 1 86 ? -1.995 6.626 0.750 1.00 79.56 86 ALA A N 1
ATOM 591 C CA . ALA A 1 86 ? -0.928 7.600 0.527 1.00 79.56 86 ALA A CA 1
ATOM 592 C C . ALA A 1 86 ? -0.955 8.193 -0.887 1.00 79.56 86 ALA A C 1
ATOM 594 O O . ALA A 1 86 ? -0.717 9.384 -1.052 1.00 79.56 86 ALA A O 1
ATOM 595 N N . ASN A 1 87 ? -1.303 7.387 -1.892 1.00 72.56 87 ASN A N 1
ATOM 596 C CA . ASN A 1 87 ? -1.430 7.863 -3.269 1.00 72.56 87 ASN A CA 1
ATOM 597 C C . ASN A 1 87 ? -2.703 8.694 -3.503 1.00 72.56 87 ASN A C 1
ATOM 599 O O . ASN A 1 87 ? -2.688 9.609 -4.318 1.00 72.56 87 ASN A O 1
ATOM 603 N N . ALA A 1 88 ? -3.802 8.396 -2.804 1.00 74.06 88 ALA A N 1
ATOM 604 C CA . ALA A 1 88 ? -5.035 9.175 -2.916 1.00 74.06 88 ALA A CA 1
ATOM 605 C C . ALA A 1 88 ? -4.928 10.545 -2.221 1.00 74.06 88 ALA A C 1
ATOM 607 O O . ALA A 1 88 ? -5.575 11.502 -2.645 1.00 74.06 88 ALA A O 1
ATOM 608 N N . PHE A 1 89 ? -4.123 10.639 -1.157 1.00 76.88 89 PHE A N 1
ATOM 609 C CA . PHE A 1 89 ? -4.078 11.798 -0.258 1.00 76.88 89 PHE A CA 1
ATOM 610 C C . PHE A 1 89 ? -2.646 12.301 -0.017 1.00 76.88 89 PHE A C 1
ATOM 612 O O . PHE A 1 89 ? -2.285 12.672 1.099 1.00 76.88 89 PHE A O 1
ATOM 619 N N . SER A 1 90 ? -1.819 12.312 -1.066 1.00 65.69 90 SER A N 1
ATOM 620 C CA . SER A 1 90 ? -0.400 12.702 -1.001 1.00 65.69 90 SER A CA 1
ATOM 621 C C . SER A 1 90 ? -0.168 14.195 -0.748 1.00 65.69 90 SER A C 1
ATOM 623 O O . SER A 1 90 ? 0.940 14.598 -0.396 1.00 65.69 90 SER A O 1
ATOM 625 N N . SER A 1 91 ? -1.185 15.032 -0.959 1.00 61.78 91 SER A N 1
ATOM 626 C CA . SER A 1 91 ? -1.099 16.485 -0.818 1.00 61.78 91 SER A CA 1
ATOM 627 C C . SER A 1 91 ? -1.830 16.956 0.436 1.00 61.78 91 SER A C 1
ATOM 629 O O . SER A 1 91 ? -2.974 16.581 0.697 1.00 61.78 91 SER A O 1
ATOM 631 N N . ALA A 1 92 ? -1.171 17.814 1.215 1.00 60.59 92 ALA A N 1
ATOM 632 C CA . ALA A 1 92 ? -1.788 18.433 2.379 1.00 60.59 92 ALA A CA 1
ATOM 633 C C . ALA A 1 92 ? -3.030 19.240 1.958 1.00 60.59 92 ALA A C 1
ATOM 635 O O . ALA A 1 92 ? -2.977 20.022 1.011 1.00 60.59 92 ALA A O 1
ATOM 636 N N . GLY A 1 93 ? -4.147 19.042 2.663 1.00 65.62 93 GLY A N 1
ATOM 637 C CA . GLY A 1 93 ? -5.414 19.729 2.391 1.00 65.62 93 GLY A CA 1
ATOM 638 C C . GLY A 1 93 ? -6.341 19.027 1.392 1.00 65.62 93 GLY A C 1
ATOM 639 O O . GLY A 1 93 ? -7.471 19.481 1.215 1.00 65.62 93 GLY A O 1
ATOM 640 N N . THR A 1 94 ? -5.930 17.913 0.773 1.00 73.19 94 THR A N 1
ATOM 641 C CA . THR A 1 94 ? -6.850 17.085 -0.020 1.00 73.19 94 THR A CA 1
ATOM 642 C C . THR A 1 94 ? -7.920 16.477 0.887 1.00 73.19 94 THR A C 1
ATOM 644 O O . THR A 1 94 ? -7.606 15.818 1.878 1.00 73.19 94 THR A O 1
ATOM 647 N N . ALA A 1 95 ? -9.194 16.681 0.541 1.00 80.75 95 ALA A N 1
ATOM 648 C CA . ALA A 1 95 ? -10.307 16.081 1.267 1.00 80.75 95 ALA A CA 1
ATOM 649 C C . ALA A 1 95 ? -10.230 14.547 1.197 1.00 80.75 95 ALA A C 1
ATOM 651 O O . ALA A 1 95 ? -10.167 13.962 0.112 1.00 80.75 95 ALA A O 1
ATOM 652 N N . ILE A 1 96 ? -10.259 13.894 2.360 1.00 88.38 96 ILE A N 1
ATOM 653 C CA . ILE A 1 96 ? -10.240 12.436 2.445 1.00 88.38 96 ILE A CA 1
ATOM 654 C C . ILE A 1 96 ? -11.648 11.922 2.155 1.00 88.38 96 ILE A C 1
ATOM 656 O O . ILE A 1 96 ? -12.569 12.181 2.926 1.00 88.38 96 ILE A O 1
ATOM 660 N N . THR A 1 97 ? -11.809 11.187 1.053 1.00 88.56 97 THR A N 1
ATOM 661 C CA . THR A 1 97 ? -13.098 10.598 0.660 1.00 88.56 97 THR A CA 1
ATOM 662 C C . THR A 1 97 ? -12.964 9.128 0.286 1.00 88.56 97 THR A C 1
ATOM 664 O O . THR A 1 97 ? -11.943 8.703 -0.266 1.00 88.56 97 THR A O 1
ATOM 667 N N . ALA A 1 98 ? -14.010 8.338 0.526 1.00 89.00 98 ALA A N 1
ATOM 668 C CA . ALA A 1 98 ? -14.025 6.929 0.139 1.00 89.00 98 ALA A CA 1
ATOM 669 C C . ALA A 1 98 ? -13.962 6.755 -1.388 1.00 89.00 98 ALA A C 1
ATOM 671 O O . ALA A 1 98 ? -13.357 5.805 -1.874 1.00 89.00 98 ALA A O 1
ATOM 672 N N . ALA A 1 99 ? -14.525 7.689 -2.161 1.00 82.12 99 ALA A N 1
ATOM 673 C CA . ALA A 1 99 ? -14.492 7.653 -3.624 1.00 82.12 99 ALA A CA 1
ATOM 674 C C . ALA A 1 99 ? -13.068 7.817 -4.193 1.00 82.12 99 ALA A C 1
ATOM 676 O O . ALA A 1 99 ? -12.641 7.019 -5.036 1.00 82.12 99 ALA A O 1
ATOM 677 N N . ALA A 1 100 ? -12.312 8.810 -3.707 1.00 79.19 100 ALA A N 1
ATOM 678 C CA . ALA A 1 100 ? -10.919 9.013 -4.114 1.00 79.19 100 ALA A CA 1
ATOM 679 C C . ALA A 1 100 ? -10.046 7.817 -3.706 1.00 79.19 100 ALA A C 1
ATOM 681 O O . ALA A 1 100 ? -9.264 7.303 -4.508 1.00 79.19 100 ALA A O 1
ATOM 682 N N . PHE A 1 101 ? -10.253 7.311 -2.488 1.00 85.06 101 PHE A N 1
ATOM 683 C CA . PHE A 1 101 ? -9.566 6.120 -2.011 1.00 85.06 101 PHE A CA 1
ATOM 684 C C . PHE A 1 101 ? -9.883 4.876 -2.851 1.00 85.06 101 PHE A C 1
ATOM 686 O O . PHE A 1 101 ? -8.958 4.189 -3.269 1.00 85.06 101 PHE A O 1
ATOM 693 N N . ASN A 1 102 ? -11.156 4.598 -3.151 1.00 82.94 102 ASN A N 1
ATOM 694 C CA . ASN A 1 102 ? -11.567 3.436 -3.946 1.00 82.94 102 ASN A CA 1
ATOM 695 C C . ASN A 1 102 ? -10.996 3.477 -5.369 1.00 82.94 102 ASN A C 1
ATOM 697 O O . ASN A 1 102 ? -10.602 2.439 -5.899 1.00 82.94 102 ASN A O 1
ATOM 701 N N . THR A 1 103 ? -10.895 4.670 -5.963 1.00 78.50 103 THR A N 1
ATOM 702 C CA . THR A 1 103 ? -10.231 4.862 -7.261 1.00 78.50 103 THR A CA 1
ATOM 703 C C . THR A 1 103 ? -8.778 4.399 -7.191 1.00 78.50 103 THR A C 1
ATOM 705 O O . THR A 1 103 ? -8.335 3.588 -8.006 1.00 78.50 103 THR A O 1
ATOM 708 N N . GLN A 1 104 ? -8.042 4.845 -6.173 1.00 77.25 104 GLN A N 1
ATOM 709 C CA . GLN A 1 104 ? -6.640 4.478 -6.038 1.00 77.25 104 GLN A CA 1
ATOM 710 C C . GLN A 1 104 ? -6.435 3.036 -5.562 1.00 77.25 104 GLN A C 1
ATOM 712 O O . GLN A 1 104 ? -5.499 2.372 -6.001 1.00 77.25 104 GLN A O 1
ATOM 717 N N . ALA A 1 105 ? -7.329 2.508 -4.730 1.00 78.75 105 ALA A N 1
ATOM 718 C CA . ALA A 1 105 ? -7.330 1.107 -4.333 1.00 78.75 105 ALA A CA 1
ATOM 719 C C . ALA A 1 105 ? -7.550 0.186 -5.542 1.00 78.75 105 ALA A C 1
ATOM 721 O O . ALA A 1 105 ? -6.884 -0.840 -5.650 1.00 78.75 105 ALA A O 1
ATOM 722 N N . ALA A 1 106 ? -8.413 0.570 -6.489 1.00 76.94 106 ALA A N 1
ATOM 723 C CA . ALA A 1 106 ? -8.581 -0.154 -7.746 1.00 76.94 106 ALA A CA 1
ATOM 724 C C . ALA A 1 106 ? -7.320 -0.092 -8.627 1.00 76.94 106 ALA A C 1
ATOM 726 O O . ALA A 1 106 ? -6.953 -1.098 -9.233 1.00 76.94 106 ALA A O 1
ATOM 727 N N . ASN A 1 107 ? -6.622 1.048 -8.670 1.00 69.38 107 ASN A N 1
ATOM 728 C CA . ASN A 1 107 ? -5.345 1.164 -9.384 1.00 69.38 107 ASN A CA 1
ATOM 729 C C . ASN A 1 107 ? -4.272 0.260 -8.764 1.00 69.38 107 ASN A C 1
ATOM 731 O O . ASN A 1 107 ? -3.598 -0.473 -9.484 1.00 69.38 107 ASN A O 1
ATOM 735 N N . VAL A 1 108 ? -4.164 0.242 -7.431 1.00 76.50 108 VAL A N 1
ATOM 736 C CA . VAL A 1 108 ? -3.257 -0.667 -6.716 1.00 76.50 108 VAL A CA 1
ATOM 737 C C . VAL A 1 108 ? -3.664 -2.132 -6.922 1.00 76.50 108 VAL A C 1
ATOM 739 O O . VAL A 1 108 ? -2.801 -2.975 -7.132 1.00 76.50 108 VAL A O 1
ATOM 742 N N . ALA A 1 109 ? -4.955 -2.468 -6.935 1.00 80.25 109 ALA A N 1
ATOM 743 C CA . ALA A 1 109 ? -5.397 -3.832 -7.235 1.00 80.25 109 ALA A CA 1
ATOM 744 C C . ALA A 1 109 ? -4.941 -4.279 -8.633 1.00 80.25 109 ALA A C 1
ATOM 746 O O . ALA A 1 109 ? -4.332 -5.339 -8.769 1.00 80.25 109 ALA A O 1
ATOM 747 N N . LYS A 1 110 ? -5.176 -3.448 -9.658 1.00 73.81 110 LYS A N 1
ATOM 748 C CA . LYS A 1 110 ? -4.759 -3.717 -11.047 1.00 73.81 110 LYS A CA 1
ATOM 749 C C . LYS A 1 110 ? -3.252 -3.877 -11.169 1.00 73.81 110 LYS A C 1
ATOM 751 O O . LYS A 1 110 ? -2.785 -4.826 -11.790 1.00 73.81 110 LYS A O 1
ATOM 756 N N . LEU A 1 111 ? -2.513 -2.980 -10.525 1.00 70.19 111 LEU A N 1
ATOM 757 C CA . LEU A 1 111 ? -1.062 -3.014 -10.461 1.00 70.19 111 LEU A CA 1
ATOM 758 C C . LEU A 1 111 ? -0.552 -4.374 -9.971 1.00 70.19 111 LEU A C 1
ATOM 760 O O . LEU A 1 111 ? 0.305 -4.983 -10.610 1.00 70.19 111 LEU A O 1
ATOM 764 N N . PHE A 1 112 ? -1.131 -4.868 -8.877 1.00 77.06 112 PHE A N 1
ATOM 765 C CA . PHE A 1 112 ? -0.793 -6.163 -8.294 1.00 77.06 112 PHE A CA 1
ATOM 766 C C . PHE A 1 112 ? -1.541 -7.340 -8.941 1.00 77.06 112 PHE A C 1
ATOM 768 O O . PHE A 1 112 ? -1.491 -8.452 -8.420 1.00 77.06 112 PHE A O 1
ATOM 775 N N . LYS A 1 113 ? -2.229 -7.116 -10.071 1.00 73.06 113 LYS A N 1
ATOM 776 C CA . LYS A 1 113 ? -3.014 -8.120 -10.810 1.00 73.06 113 LYS A CA 1
ATOM 777 C C . LYS A 1 113 ? -4.013 -8.876 -9.929 1.00 73.06 113 LYS A C 1
ATOM 779 O O . LYS A 1 113 ? -4.255 -10.066 -10.114 1.00 73.06 113 LYS A O 1
ATOM 784 N N . LEU A 1 114 ? -4.588 -8.175 -8.958 1.00 83.19 114 LEU A N 1
ATOM 785 C CA . LEU A 1 114 ? -5.545 -8.732 -8.017 1.00 83.19 114 LEU A CA 1
ATOM 786 C C . LEU A 1 114 ? -6.950 -8.706 -8.607 1.00 83.19 114 LEU A C 1
ATOM 788 O O . LEU A 1 114 ? -7.435 -7.673 -9.068 1.00 83.19 114 LEU A O 1
ATOM 792 N N . ASN A 1 115 ? -7.622 -9.852 -8.531 1.00 76.31 115 ASN A N 1
ATOM 793 C CA . ASN A 1 115 ? -9.037 -9.962 -8.849 1.00 76.31 115 ASN A CA 1
ATOM 794 C C . ASN A 1 115 ? -9.863 -9.571 -7.613 1.00 76.31 115 ASN A C 1
ATOM 796 O O . ASN A 1 115 ? -9.828 -10.250 -6.587 1.00 76.31 115 ASN A O 1
ATOM 800 N N . GLY A 1 116 ? -10.607 -8.467 -7.708 1.00 78.12 116 GLY A N 1
ATOM 801 C CA . GLY A 1 116 ? -11.489 -7.973 -6.644 1.00 78.12 116 GLY A CA 1
ATOM 802 C C . GLY A 1 116 ? -11.025 -6.666 -5.996 1.00 78.12 116 GLY A C 1
ATOM 803 O O . GLY A 1 116 ? -10.003 -6.089 -6.362 1.00 78.12 116 GLY A O 1
ATOM 804 N N . SER A 1 117 ? -11.813 -6.170 -5.041 1.00 85.06 117 SER A N 1
ATOM 805 C CA . SER A 1 117 ? -11.530 -4.904 -4.359 1.00 85.06 117 SER A CA 1
ATOM 806 C C . SER A 1 117 ? -10.605 -5.111 -3.162 1.00 85.06 117 SER A C 1
ATOM 808 O O . SER A 1 117 ? -10.885 -5.943 -2.300 1.00 85.06 117 SER A O 1
ATOM 810 N N . LEU A 1 118 ? -9.566 -4.278 -3.030 1.00 88.69 118 LEU A N 1
ATOM 811 C CA . LEU A 1 118 ? -8.692 -4.286 -1.848 1.00 88.69 118 LEU A CA 1
ATOM 812 C C . LEU A 1 118 ? -9.439 -4.019 -0.541 1.00 88.69 118 LEU A C 1
ATOM 814 O O . LEU A 1 118 ? -8.908 -4.348 0.515 1.00 88.69 118 LEU A O 1
ATOM 818 N N . THR A 1 119 ? -10.622 -3.400 -0.609 1.00 83.75 119 THR A N 1
ATOM 819 C CA . THR A 1 119 ? -11.397 -2.962 0.558 1.00 83.75 119 THR A CA 1
ATOM 820 C C . THR A 1 119 ? -12.391 -4.003 1.058 1.00 83.75 119 THR A C 1
ATOM 822 O O . THR A 1 119 ? -12.783 -3.941 2.220 1.00 83.75 119 THR A O 1
ATOM 825 N N . SER A 1 120 ? -12.765 -4.973 0.217 1.00 84.25 120 SER A N 1
ATOM 826 C CA . SER A 1 120 ? -13.769 -5.996 0.542 1.00 84.25 120 SER A CA 1
ATOM 827 C C . SER A 1 120 ? -13.268 -7.432 0.382 1.00 84.25 120 SER A C 1
ATOM 829 O O . SER A 1 120 ? -13.874 -8.347 0.932 1.00 84.25 120 SER A O 1
ATOM 831 N N . THR A 1 121 ? -12.177 -7.661 -0.352 1.00 89.56 121 THR A N 1
ATOM 832 C CA . THR A 1 121 ? -11.585 -8.994 -0.503 1.00 89.56 121 THR A CA 1
ATOM 833 C C . THR A 1 121 ? -10.703 -9.313 0.699 1.00 89.56 121 THR A C 1
ATOM 835 O O . THR A 1 121 ? -9.719 -8.622 0.951 1.00 89.56 121 THR A O 1
ATOM 838 N N . MET A 1 122 ? -11.021 -10.389 1.420 1.00 88.38 122 MET A N 1
ATOM 839 C CA . MET A 1 122 ? -10.203 -10.851 2.542 1.00 88.38 122 MET A CA 1
ATOM 840 C C . MET A 1 122 ? -8.916 -11.518 2.029 1.00 88.38 122 MET A C 1
ATOM 842 O O . MET A 1 122 ? -9.003 -12.465 1.240 1.00 88.38 122 MET A O 1
ATOM 846 N N . PRO A 1 123 ? -7.718 -11.063 2.437 1.00 89.00 123 PRO A N 1
ATOM 847 C CA . PRO A 1 123 ? -6.479 -11.742 2.080 1.00 89.00 123 PRO A CA 1
ATOM 848 C C . PRO A 1 123 ? -6.345 -13.059 2.855 1.00 89.00 123 PRO A C 1
ATOM 850 O O . PRO A 1 123 ? -6.586 -13.115 4.060 1.00 89.00 123 PRO A O 1
ATOM 853 N N . THR A 1 124 ? -5.913 -14.116 2.171 1.00 87.69 124 THR A N 1
ATOM 854 C CA . THR A 1 124 ? -5.563 -15.402 2.790 1.00 87.69 124 THR A CA 1
ATOM 855 C C . THR A 1 124 ? -4.057 -15.577 2.685 1.00 87.69 124 THR A C 1
ATOM 857 O O . THR A 1 124 ? -3.565 -15.892 1.608 1.00 87.69 124 THR A O 1
ATOM 860 N N . VAL A 1 125 ? -3.334 -15.322 3.779 1.00 80.75 125 VAL A N 1
ATOM 861 C CA . VAL A 1 125 ? -1.856 -15.247 3.811 1.00 80.75 125 VAL A CA 1
ATOM 862 C C . VAL A 1 125 ? -1.167 -16.526 4.303 1.00 80.75 125 VAL A C 1
ATOM 864 O O . VAL A 1 125 ? 0.042 -16.662 4.164 1.00 80.75 125 VAL A O 1
ATOM 867 N N . THR A 1 126 ? -1.917 -17.483 4.850 1.00 74.88 126 THR A N 1
ATOM 868 C CA . THR A 1 126 ? -1.392 -18.750 5.383 1.00 74.88 126 THR A CA 1
ATOM 869 C C . THR A 1 126 ? -2.199 -19.952 4.878 1.00 74.88 126 THR A C 1
ATOM 871 O O . THR A 1 126 ? -3.335 -19.817 4.421 1.00 74.88 126 THR A O 1
ATOM 874 N N . GLY A 1 127 ? -1.611 -21.151 4.974 1.00 72.19 127 GLY A N 1
ATOM 875 C CA . GLY A 1 127 ? -2.250 -22.420 4.606 1.00 72.19 127 GLY A CA 1
ATOM 876 C C . GLY A 1 127 ? -2.058 -22.832 3.141 1.00 72.19 127 GLY A C 1
ATOM 877 O O . GLY A 1 127 ? -1.341 -22.189 2.384 1.00 72.19 127 GLY A O 1
ATOM 878 N N . ALA A 1 128 ? -2.694 -23.937 2.734 1.00 70.88 128 ALA A N 1
ATOM 879 C CA . ALA A 1 128 ? -2.543 -24.508 1.387 1.00 70.88 128 ALA A CA 1
ATOM 880 C C . ALA A 1 128 ? -3.255 -23.703 0.278 1.00 70.88 128 ALA A C 1
ATOM 882 O O . ALA A 1 128 ? -2.953 -23.879 -0.897 1.00 70.88 128 ALA A O 1
ATOM 883 N N . ASN A 1 129 ? -4.183 -22.812 0.648 1.00 80.38 129 ASN A N 1
ATOM 884 C CA . ASN A 1 129 ? -5.044 -22.063 -0.273 1.00 80.38 129 ASN A CA 1
ATOM 885 C C . ASN A 1 129 ? -4.821 -20.545 -0.158 1.00 80.38 129 ASN A C 1
ATOM 887 O O . ASN A 1 129 ? -5.774 -19.780 -0.012 1.00 80.38 129 ASN A O 1
ATOM 891 N N . ILE A 1 130 ? -3.561 -20.102 -0.201 1.00 82.94 130 ILE A N 1
ATOM 892 C CA . ILE A 1 130 ? -3.227 -18.670 -0.276 1.00 82.94 130 ILE A CA 1
ATOM 893 C C . ILE A 1 130 ? -3.893 -18.087 -1.534 1.00 82.94 130 ILE A C 1
ATOM 895 O O . ILE A 1 130 ? -3.762 -18.651 -2.624 1.00 82.94 130 ILE A O 1
ATOM 899 N N . ASN A 1 131 ? -4.622 -16.977 -1.401 1.00 86.62 131 ASN A N 1
ATOM 900 C CA . ASN A 1 131 ? -5.275 -16.310 -2.536 1.00 86.62 131 ASN A CA 1
ATOM 901 C C . ASN A 1 131 ? -4.346 -15.271 -3.195 1.00 86.62 131 ASN A C 1
ATOM 903 O O . ASN A 1 131 ? -3.265 -14.992 -2.679 1.00 86.62 131 ASN A O 1
ATOM 907 N N . ASP A 1 132 ? -4.735 -14.696 -4.340 1.00 86.50 132 ASP A N 1
ATOM 908 C CA . ASP A 1 132 ? -3.890 -13.723 -5.061 1.00 86.50 132 ASP A CA 1
ATOM 909 C C . ASP A 1 132 ? -3.494 -12.532 -4.183 1.00 86.50 132 ASP A C 1
ATOM 911 O O . ASP A 1 132 ? -2.342 -12.103 -4.198 1.00 86.50 132 ASP A O 1
ATOM 915 N N . TYR A 1 133 ? -4.428 -12.039 -3.364 1.00 89.81 133 TYR A N 1
ATOM 916 C CA . TYR A 1 133 ? -4.166 -10.933 -2.447 1.00 89.81 133 TYR A CA 1
ATOM 917 C C . TYR A 1 133 ? -3.138 -11.338 -1.381 1.00 89.81 133 TYR A C 1
ATOM 919 O O . TYR A 1 133 ? -2.156 -10.631 -1.163 1.00 89.81 133 TYR A O 1
ATOM 927 N N . GLY A 1 134 ? -3.290 -12.514 -0.775 1.00 88.62 134 GLY A N 1
ATOM 928 C CA . GLY A 1 134 ? -2.316 -13.053 0.168 1.00 88.62 134 GLY A CA 1
ATOM 929 C C . GLY A 1 134 ? -0.937 -13.262 -0.455 1.00 88.62 134 GLY A C 1
ATOM 930 O O . GLY A 1 134 ? 0.061 -12.875 0.145 1.00 88.62 134 GLY A O 1
ATOM 931 N N . ARG A 1 135 ? -0.866 -13.772 -1.693 1.00 86.31 135 ARG A N 1
ATOM 932 C CA . ARG A 1 135 ? 0.398 -13.877 -2.443 1.00 86.31 135 ARG A CA 1
ATOM 933 C C . ARG A 1 135 ? 1.031 -12.511 -2.688 1.00 86.31 135 ARG A C 1
ATOM 935 O O . ARG A 1 135 ? 2.246 -12.376 -2.567 1.00 86.31 135 ARG A O 1
ATOM 942 N N . ALA A 1 136 ? 0.230 -11.497 -3.013 1.00 87.25 136 ALA A N 1
ATOM 943 C CA . ALA A 1 136 ? 0.738 -10.151 -3.235 1.00 87.25 136 ALA A CA 1
ATOM 944 C C . ALA A 1 136 ? 1.328 -9.530 -1.956 1.00 87.25 136 ALA A C 1
ATOM 946 O O . ALA A 1 136 ? 2.390 -8.902 -2.002 1.00 87.25 136 ALA A O 1
ATOM 947 N N . LEU A 1 137 ? 0.672 -9.738 -0.811 1.00 89.56 137 LEU A N 1
ATOM 948 C CA . LEU A 1 137 ? 1.186 -9.320 0.496 1.00 89.56 137 LEU A CA 1
ATOM 949 C C . LEU A 1 137 ? 2.460 -10.080 0.873 1.00 89.56 137 LEU A C 1
ATOM 951 O O . LEU A 1 137 ? 3.431 -9.463 1.305 1.00 89.56 137 LEU A O 1
ATOM 955 N N . ALA A 1 138 ? 2.496 -11.383 0.606 1.00 86.69 138 ALA A N 1
ATOM 956 C CA . ALA A 1 138 ? 3.669 -12.206 0.837 1.00 86.69 138 ALA A CA 1
ATOM 957 C C . ALA A 1 138 ? 4.883 -11.721 0.028 1.00 86.69 138 ALA A C 1
ATOM 959 O O . ALA A 1 138 ? 5.938 -11.435 0.595 1.00 86.69 138 ALA A O 1
ATOM 960 N N . GLY A 1 139 ? 4.711 -11.498 -1.280 1.00 85.25 139 GLY A N 1
ATOM 961 C CA . GLY A 1 139 ? 5.758 -10.919 -2.127 1.00 85.25 139 GLY A CA 1
ATOM 962 C C . GLY A 1 139 ? 6.251 -9.559 -1.619 1.00 85.25 139 GLY A C 1
ATOM 963 O O . GLY A 1 139 ? 7.447 -9.272 -1.691 1.00 85.25 139 GLY A O 1
ATOM 964 N N . LEU A 1 140 ? 5.359 -8.747 -1.036 1.00 87.44 140 LEU A N 1
ATOM 965 C CA . LEU A 1 140 ? 5.734 -7.466 -0.436 1.00 87.44 140 LEU A CA 1
ATOM 966 C C . LEU A 1 140 ? 6.588 -7.664 0.820 1.00 87.44 140 LEU A C 1
ATOM 968 O O . LEU A 1 140 ? 7.628 -7.023 0.937 1.00 87.44 140 LEU A O 1
ATOM 972 N N . SER A 1 141 ? 6.197 -8.566 1.723 1.00 87.62 141 SER A N 1
ATOM 973 C CA . SER A 1 141 ? 7.006 -8.937 2.894 1.00 87.62 141 SER A CA 1
ATOM 974 C C . SER A 1 141 ? 8.403 -9.418 2.466 1.00 87.62 141 SER A C 1
ATOM 976 O O . SER A 1 141 ? 9.416 -8.918 2.968 1.00 87.62 141 SER A O 1
ATOM 978 N N . LYS A 1 142 ? 8.496 -10.273 1.436 1.00 84.00 142 LYS A N 1
ATOM 979 C CA . LYS A 1 142 ? 9.797 -10.730 0.921 1.00 84.00 142 LYS A CA 1
ATOM 980 C C . LYS A 1 142 ? 10.615 -9.604 0.300 1.00 84.00 142 LYS A C 1
ATOM 982 O O . LYS A 1 142 ? 11.834 -9.587 0.470 1.00 84.00 142 LYS A O 1
ATOM 987 N N . TYR A 1 143 ? 9.971 -8.661 -0.388 1.00 83.25 143 TYR A N 1
ATOM 988 C CA . TYR A 1 143 ? 10.632 -7.469 -0.914 1.00 83.25 143 TYR A CA 1
ATOM 989 C C . TYR A 1 143 ? 11.231 -6.630 0.218 1.00 83.25 143 TYR A C 1
ATOM 991 O O . TYR A 1 143 ? 12.407 -6.267 0.137 1.00 83.25 143 TYR A O 1
ATOM 999 N N . LEU A 1 144 ? 10.457 -6.367 1.278 1.00 81.81 144 LEU A N 1
ATOM 1000 C CA . LEU A 1 144 ? 10.919 -5.596 2.433 1.00 81.81 144 LEU A CA 1
ATOM 1001 C C . LEU A 1 144 ? 12.157 -6.242 3.060 1.00 81.81 144 LEU A C 1
ATOM 1003 O O . LEU A 1 144 ? 13.162 -5.566 3.273 1.00 81.81 144 LEU A O 1
ATOM 1007 N N . GLN A 1 145 ? 12.127 -7.563 3.244 1.00 78.69 145 GLN A N 1
ATOM 1008 C CA . GLN A 1 145 ? 13.270 -8.317 3.749 1.00 78.69 145 GLN A CA 1
ATOM 1009 C C . GLN A 1 145 ? 14.486 -8.240 2.814 1.00 78.69 145 GLN A C 1
ATOM 1011 O O . GLN A 1 145 ? 15.581 -7.895 3.253 1.00 78.69 145 GLN A O 1
ATOM 1016 N N . ALA A 1 146 ? 14.317 -8.594 1.538 1.00 72.19 146 ALA A N 1
ATOM 1017 C CA . ALA A 1 146 ? 15.430 -8.740 0.598 1.00 72.19 146 ALA A CA 1
ATOM 1018 C C . ALA A 1 146 ? 16.142 -7.412 0.298 1.00 72.19 146 ALA A C 1
ATOM 1020 O O . ALA A 1 146 ? 17.299 -7.416 -0.113 1.00 72.19 146 ALA A O 1
ATOM 1021 N N . ASN A 1 147 ? 15.454 -6.287 0.504 1.00 67.44 147 ASN A N 1
ATOM 1022 C CA . ASN A 1 147 ? 15.959 -4.950 0.203 1.00 67.44 147 ASN A CA 1
ATOM 1023 C C . ASN A 1 147 ? 16.230 -4.119 1.463 1.00 67.44 147 ASN A C 1
ATOM 1025 O O . ASN A 1 147 ? 16.512 -2.927 1.343 1.00 67.44 147 ASN A O 1
ATOM 1029 N N . SER A 1 148 ? 16.119 -4.713 2.660 1.00 74.19 148 SER A N 1
ATOM 1030 C CA . SER A 1 148 ? 16.197 -3.995 3.943 1.00 74.19 148 SER A CA 1
ATOM 1031 C C . SER A 1 148 ? 15.292 -2.753 3.977 1.00 74.19 148 SER A C 1
ATOM 1033 O O . SER A 1 148 ? 15.631 -1.724 4.565 1.00 74.19 148 SER A O 1
ATOM 1035 N N . ALA A 1 149 ? 14.151 -2.836 3.291 1.00 73.12 149 ALA A N 1
ATOM 1036 C CA . ALA A 1 149 ? 13.187 -1.759 3.169 1.00 73.12 149 ALA A CA 1
ATOM 1037 C C . ALA A 1 149 ? 12.183 -1.827 4.323 1.00 73.12 149 ALA A C 1
ATOM 1039 O O . ALA A 1 149 ? 11.935 -2.877 4.916 1.00 73.12 149 ALA A O 1
ATOM 1040 N N . THR A 1 150 ? 11.578 -0.688 4.643 1.00 75.00 150 THR A N 1
ATOM 1041 C CA . THR A 1 150 ? 10.537 -0.612 5.674 1.00 75.00 150 THR A CA 1
ATOM 1042 C C . THR A 1 150 ? 9.169 -0.478 5.036 1.00 75.00 150 THR A C 1
ATOM 1044 O O . THR A 1 150 ? 9.040 0.022 3.918 1.00 75.00 150 THR A O 1
ATOM 1047 N N . LEU A 1 151 ? 8.123 -0.847 5.769 1.00 73.06 151 LEU A N 1
ATOM 1048 C CA . LEU A 1 151 ? 6.760 -0.642 5.297 1.00 73.06 151 LEU A CA 1
ATOM 1049 C C . LEU A 1 151 ? 6.507 0.834 4.939 1.00 73.06 151 LEU A C 1
ATOM 1051 O O . LEU A 1 151 ? 6.010 1.116 3.854 1.00 73.06 151 LEU A O 1
ATOM 1055 N N . ALA A 1 152 ? 6.982 1.770 5.772 1.00 68.69 152 ALA A N 1
ATOM 1056 C CA . ALA A 1 152 ? 6.934 3.206 5.495 1.00 68.69 152 ALA A CA 1
ATOM 1057 C C . ALA A 1 152 ? 7.563 3.588 4.145 1.00 68.69 152 ALA A C 1
ATOM 1059 O O . ALA A 1 152 ? 6.992 4.401 3.422 1.00 68.69 152 ALA A O 1
ATOM 1060 N N . SER A 1 153 ? 8.697 2.985 3.768 1.00 65.12 153 SER A N 1
ATOM 1061 C CA . SER A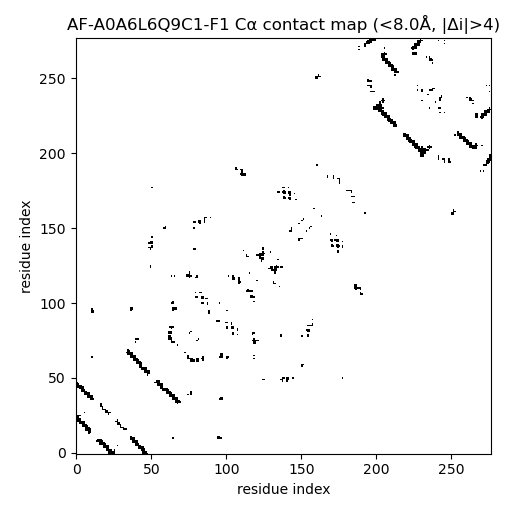 1 153 ? 9.358 3.292 2.488 1.00 65.12 153 SER A CA 1
ATOM 1062 C C . SER A 1 153 ? 8.553 2.892 1.248 1.00 65.12 153 SER A C 1
ATOM 1064 O O . SER A 1 153 ? 8.845 3.384 0.162 1.00 65.12 153 SER A O 1
ATOM 1066 N N . VAL A 1 154 ? 7.532 2.045 1.408 1.00 67.81 154 VAL A N 1
ATOM 1067 C CA . VAL A 1 154 ? 6.663 1.594 0.312 1.00 67.81 154 VAL A CA 1
ATOM 1068 C C . VAL A 1 154 ? 5.262 2.187 0.414 1.00 67.81 154 VAL A C 1
ATOM 1070 O O . VAL A 1 154 ? 4.639 2.480 -0.602 1.00 67.81 154 VAL A O 1
ATOM 1073 N N . THR A 1 155 ? 4.746 2.373 1.630 1.00 66.56 155 THR A N 1
ATOM 1074 C CA . THR A 1 155 ? 3.357 2.795 1.846 1.00 66.56 155 THR A CA 1
ATOM 1075 C C . THR A 1 155 ? 3.193 4.283 2.111 1.00 66.56 155 THR A C 1
ATOM 1077 O O . THR A 1 155 ? 2.068 4.754 2.029 1.00 66.56 155 THR A O 1
ATOM 1080 N N . ALA A 1 156 ? 4.255 5.017 2.460 1.00 50.38 156 ALA A N 1
ATOM 1081 C CA . ALA A 1 156 ? 4.189 6.454 2.751 1.00 50.38 156 ALA A CA 1
ATOM 1082 C C . ALA A 1 156 ? 4.828 7.332 1.661 1.00 50.38 156 ALA A C 1
ATOM 1084 O O . ALA A 1 156 ? 4.699 8.554 1.709 1.00 50.38 156 ALA A O 1
ATOM 1085 N N . ALA A 1 157 ? 5.515 6.730 0.688 1.00 46.72 157 ALA A N 1
ATOM 1086 C CA . ALA A 1 157 ? 6.199 7.445 -0.380 1.00 46.72 157 ALA A CA 1
ATOM 1087 C C . ALA A 1 157 ? 5.369 7.421 -1.670 1.00 46.72 157 ALA A C 1
ATOM 1089 O O . ALA A 1 157 ? 4.994 6.355 -2.156 1.00 46.72 157 ALA A O 1
ATOM 1090 N N . ALA A 1 158 ? 5.130 8.592 -2.262 1.00 49.12 158 ALA A N 1
ATOM 1091 C CA . ALA A 1 158 ? 4.823 8.654 -3.683 1.00 49.12 158 ALA A CA 1
ATOM 1092 C C . ALA A 1 158 ? 6.098 8.256 -4.439 1.00 49.12 158 ALA A C 1
ATOM 1094 O O . ALA A 1 158 ? 7.124 8.931 -4.322 1.00 49.12 158 ALA A O 1
ATOM 1095 N N . PHE A 1 159 ? 6.057 7.143 -5.169 1.00 49.56 159 PHE A N 1
ATOM 1096 C CA . PHE A 1 159 ? 7.191 6.729 -5.985 1.00 49.56 159 PHE A CA 1
ATOM 1097 C C . PHE A 1 159 ? 7.315 7.640 -7.204 1.00 49.56 159 PHE A C 1
ATOM 1099 O O . PHE A 1 159 ? 6.360 7.819 -7.959 1.00 49.56 159 PHE A O 1
ATOM 1106 N N . ASN A 1 160 ? 8.510 8.181 -7.433 1.00 51.50 160 ASN A N 1
ATOM 1107 C CA . ASN A 1 160 ? 8.855 8.682 -8.760 1.00 51.50 160 ASN A CA 1
ATOM 1108 C C . ASN A 1 160 ? 9.123 7.508 -9.724 1.00 51.50 160 ASN A C 1
ATOM 1110 O O . ASN A 1 160 ? 9.249 6.358 -9.299 1.00 51.50 160 ASN A O 1
ATOM 1114 N N . SER A 1 161 ? 9.244 7.794 -11.020 1.00 50.06 161 SER A N 1
ATOM 1115 C CA . SER A 1 161 ? 9.395 6.777 -12.072 1.00 50.06 161 SER A CA 1
ATOM 1116 C C . SER A 1 161 ? 10.585 5.823 -11.852 1.00 50.06 161 SER A C 1
ATOM 1118 O O . SER A 1 161 ? 10.468 4.626 -12.110 1.00 50.06 161 SER A O 1
ATOM 1120 N N . ASP A 1 162 ? 11.701 6.318 -11.304 1.00 48.84 162 ASP A N 1
ATOM 1121 C CA . ASP A 1 162 ? 12.893 5.516 -10.988 1.00 48.84 162 ASP A CA 1
ATOM 1122 C C . ASP A 1 162 ? 12.675 4.592 -9.793 1.00 48.84 162 ASP A C 1
ATOM 1124 O O . ASP A 1 162 ? 13.026 3.409 -9.815 1.00 48.84 162 ASP A O 1
ATOM 1128 N N . GLN A 1 163 ? 12.121 5.142 -8.713 1.00 56.06 163 GLN A N 1
ATOM 1129 C CA . GLN A 1 163 ? 11.809 4.370 -7.515 1.00 56.06 163 GLN A CA 1
ATOM 1130 C C . GLN A 1 163 ? 10.762 3.304 -7.833 1.00 56.06 163 GLN A C 1
ATOM 1132 O O . GLN A 1 163 ? 10.844 2.189 -7.323 1.00 56.06 163 GLN A O 1
ATOM 1137 N N . TRP A 1 164 ? 9.840 3.630 -8.735 1.00 60.12 164 TRP A N 1
ATOM 1138 C CA . TRP A 1 164 ? 8.817 2.733 -9.230 1.00 60.12 164 TRP A CA 1
ATOM 1139 C C . TRP A 1 164 ? 9.402 1.564 -10.032 1.00 60.12 164 TRP A C 1
ATOM 1141 O O . TRP A 1 164 ? 9.128 0.409 -9.711 1.00 60.12 164 TRP A O 1
ATOM 1151 N N . ALA A 1 165 ? 10.274 1.820 -11.012 1.00 58.12 165 ALA A N 1
ATOM 1152 C CA . ALA A 1 165 ? 10.929 0.755 -11.777 1.00 58.12 165 ALA A CA 1
ATOM 1153 C C . ALA A 1 165 ? 11.777 -0.172 -10.882 1.00 58.12 165 ALA A C 1
ATOM 1155 O O . ALA A 1 165 ? 11.753 -1.399 -11.037 1.00 58.12 165 ALA A O 1
ATOM 1156 N N . LYS A 1 166 ? 12.481 0.405 -9.897 1.00 60.50 166 LYS A N 1
ATOM 1157 C CA . LYS A 1 166 ? 13.259 -0.344 -8.894 1.00 60.50 166 LYS A CA 1
ATOM 1158 C C . LYS A 1 166 ? 12.364 -1.199 -8.006 1.00 60.50 166 LYS A C 1
ATOM 1160 O O . LYS A 1 166 ? 12.654 -2.380 -7.818 1.00 60.50 166 LYS A O 1
ATOM 1165 N N . PHE A 1 167 ? 11.279 -0.619 -7.496 1.00 69.81 167 PHE A N 1
ATOM 1166 C CA . PHE A 1 167 ? 10.284 -1.338 -6.711 1.00 69.81 167 PHE A CA 1
ATOM 1167 C C . PHE A 1 167 ? 9.709 -2.506 -7.511 1.00 69.81 167 PHE A C 1
ATOM 1169 O O . PHE A 1 167 ? 9.714 -3.629 -7.018 1.00 69.81 167 PHE A O 1
ATOM 1176 N N . VAL A 1 168 ? 9.307 -2.277 -8.764 1.00 69.38 168 VAL A N 1
ATOM 1177 C CA . VAL A 1 168 ? 8.709 -3.311 -9.614 1.00 69.38 168 VAL A CA 1
ATOM 1178 C C . VAL A 1 168 ? 9.645 -4.500 -9.822 1.00 69.38 168 VAL A C 1
ATOM 1180 O O . VAL A 1 168 ? 9.245 -5.648 -9.626 1.00 69.38 168 VAL A O 1
ATOM 1183 N N . SER A 1 169 ? 10.896 -4.232 -10.192 1.00 63.56 169 SER A N 1
ATOM 1184 C CA . SER A 1 169 ? 11.897 -5.277 -10.423 1.00 63.56 169 SER A CA 1
ATOM 1185 C C . SER A 1 169 ? 12.189 -6.079 -9.151 1.00 63.56 169 SER A C 1
ATOM 1187 O O . SER A 1 169 ? 12.100 -7.309 -9.138 1.00 63.56 169 SER A O 1
ATOM 1189 N N . ALA A 1 170 ? 12.466 -5.382 -8.049 1.00 66.75 170 ALA A N 1
ATOM 1190 C CA . ALA A 1 170 ? 12.789 -6.013 -6.777 1.00 66.75 170 ALA A CA 1
ATOM 1191 C C . ALA A 1 170 ? 11.596 -6.777 -6.181 1.00 66.75 170 ALA A C 1
ATOM 1193 O O . ALA A 1 170 ? 11.784 -7.849 -5.603 1.00 66.75 170 ALA A O 1
ATOM 1194 N N . TYR A 1 171 ? 10.377 -6.268 -6.361 1.00 77.38 171 TYR A N 1
ATOM 1195 C CA . TYR A 1 171 ? 9.154 -6.957 -5.973 1.00 77.38 171 TYR A CA 1
ATOM 1196 C C . TYR A 1 171 ? 8.956 -8.243 -6.779 1.00 77.38 171 TYR A C 1
ATOM 1198 O O . TYR A 1 171 ? 8.713 -9.290 -6.187 1.00 77.38 171 TYR A O 1
ATOM 1206 N N . ASN A 1 172 ? 9.098 -8.205 -8.109 1.00 65.69 172 ASN A N 1
ATOM 1207 C CA . ASN A 1 172 ? 8.941 -9.405 -8.940 1.00 65.69 172 ASN A CA 1
ATOM 1208 C C . ASN A 1 172 ? 9.964 -10.488 -8.552 1.00 65.69 172 ASN A C 1
ATOM 1210 O O . ASN A 1 172 ? 9.599 -11.655 -8.424 1.00 65.69 172 ASN A O 1
ATOM 1214 N N . ASN A 1 173 ? 11.217 -10.102 -8.285 1.00 67.56 173 ASN A N 1
ATOM 1215 C CA . ASN A 1 173 ? 12.248 -11.027 -7.801 1.00 67.56 173 ASN A CA 1
ATOM 1216 C C . ASN A 1 173 ? 11.872 -11.646 -6.448 1.00 67.56 173 ASN A C 1
ATOM 1218 O O . ASN A 1 173 ? 12.005 -12.855 -6.256 1.00 67.56 173 ASN A O 1
ATOM 1222 N N . ALA A 1 174 ? 11.372 -10.831 -5.519 1.00 68.81 174 ALA A N 1
ATOM 1223 C CA . ALA A 1 174 ? 10.904 -11.297 -4.220 1.00 68.81 174 ALA A CA 1
ATOM 1224 C C . ALA A 1 174 ? 9.695 -12.239 -4.343 1.00 68.81 174 ALA A C 1
ATOM 1226 O O . ALA A 1 174 ? 9.647 -13.273 -3.677 1.00 68.81 174 ALA A O 1
ATOM 1227 N N . TYR A 1 175 ? 8.757 -11.924 -5.235 1.00 67.44 175 TYR A N 1
ATOM 1228 C CA . TYR A 1 175 ? 7.58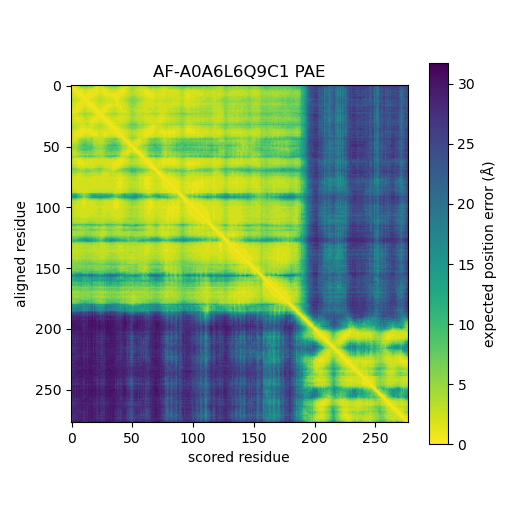3 -12.747 -5.502 1.00 67.44 175 TYR A CA 1
ATOM 1229 C C . TYR A 1 175 ? 7.975 -14.116 -6.063 1.00 67.44 175 TYR A C 1
ATOM 1231 O O . TYR A 1 175 ? 7.532 -15.136 -5.541 1.00 67.44 175 TYR A O 1
ATOM 1239 N N . VAL A 1 176 ? 8.843 -14.162 -7.079 1.00 64.19 176 VAL A N 1
ATOM 1240 C CA . VAL A 1 176 ? 9.334 -15.426 -7.657 1.00 64.19 176 VAL A CA 1
ATOM 1241 C C . VAL A 1 176 ? 10.127 -16.229 -6.623 1.00 64.19 176 VAL A C 1
ATOM 1243 O O . VAL A 1 176 ? 9.991 -17.446 -6.561 1.00 64.19 176 VAL A O 1
ATOM 1246 N N . ALA A 1 177 ? 10.903 -15.572 -5.757 1.00 66.75 177 ALA A N 1
ATOM 1247 C CA . ALA A 1 177 ? 11.612 -16.259 -4.677 1.00 66.75 177 ALA A CA 1
ATOM 1248 C C . ALA A 1 177 ? 10.662 -16.923 -3.661 1.00 66.75 177 ALA A C 1
ATOM 1250 O O . ALA A 1 177 ? 11.013 -17.956 -3.093 1.00 66.75 177 ALA A O 1
ATOM 1251 N N . MET A 1 178 ? 9.473 -16.356 -3.429 1.00 72.06 178 MET A N 1
ATOM 1252 C CA . MET A 1 178 ? 8.440 -16.977 -2.588 1.00 72.06 178 MET A CA 1
ATOM 1253 C C . MET A 1 178 ? 7.619 -18.035 -3.319 1.00 72.06 178 MET A C 1
ATOM 1255 O O . MET A 1 178 ? 7.215 -19.028 -2.715 1.00 72.06 178 MET A O 1
ATOM 1259 N N . PHE A 1 179 ? 7.370 -17.828 -4.610 1.00 70.25 179 PHE A N 1
ATOM 1260 C CA . PHE A 1 179 ? 6.515 -18.677 -5.430 1.00 70.25 179 PHE A CA 1
ATOM 1261 C C . PHE A 1 179 ? 7.245 -19.079 -6.726 1.00 70.25 179 PHE A C 1
ATOM 1263 O O . PHE A 1 179 ? 6.897 -18.587 -7.799 1.00 70.25 179 PHE A O 1
ATOM 1270 N N . PRO A 1 180 ? 8.230 -20.001 -6.667 1.00 56.38 180 PRO A N 1
ATOM 1271 C CA . PRO A 1 180 ? 9.149 -20.284 -7.782 1.00 56.38 180 PRO A CA 1
ATOM 1272 C C . PRO A 1 180 ? 8.479 -20.777 -9.071 1.00 56.38 180 PRO A C 1
ATOM 1274 O O . PRO A 1 180 ? 9.043 -20.643 -10.152 1.00 56.38 180 PRO A O 1
ATOM 1277 N N . ASN A 1 181 ? 7.267 -21.328 -8.960 1.00 54.09 181 ASN A N 1
ATOM 1278 C CA . ASN A 1 181 ? 6.483 -21.853 -10.081 1.00 54.09 181 ASN A CA 1
ATOM 1279 C C . ASN A 1 181 ? 5.423 -20.861 -10.596 1.00 54.09 181 ASN A C 1
ATOM 1281 O O . ASN A 1 181 ? 4.600 -21.228 -11.433 1.00 54.09 181 ASN A O 1
ATOM 1285 N N . ILE A 1 182 ? 5.397 -19.629 -10.074 1.00 54.88 182 ILE A N 1
ATOM 1286 C CA . ILE A 1 182 ? 4.422 -18.598 -10.434 1.00 54.88 182 ILE A CA 1
ATOM 1287 C C . ILE A 1 182 ? 5.176 -17.370 -10.941 1.00 54.88 182 ILE A C 1
ATOM 1289 O O . ILE A 1 182 ? 5.892 -16.703 -10.197 1.00 54.88 182 ILE A O 1
ATOM 1293 N N . SER A 1 183 ? 4.986 -17.036 -12.216 1.00 47.56 183 SER A N 1
ATOM 1294 C CA . SER A 1 183 ? 5.491 -15.783 -12.774 1.00 47.56 183 SER A CA 1
ATOM 1295 C C . SER A 1 183 ? 4.562 -14.632 -12.400 1.00 47.56 183 SER A C 1
ATOM 1297 O O . SER A 1 183 ? 3.375 -14.658 -12.734 1.00 47.56 183 SER A O 1
ATOM 1299 N N . PHE A 1 184 ? 5.109 -13.598 -11.769 1.00 47.09 184 PHE A N 1
ATOM 1300 C CA . PHE A 1 184 ? 4.400 -12.363 -11.468 1.00 47.09 184 PHE A CA 1
ATOM 1301 C C . PHE A 1 184 ? 5.123 -11.178 -12.095 1.00 47.09 184 PHE A C 1
ATOM 1303 O O . PHE A 1 184 ? 6.349 -11.108 -12.118 1.00 47.09 184 PHE A O 1
ATOM 1310 N N . SER A 1 185 ? 4.342 -10.255 -12.639 1.00 50.75 185 SER A N 1
ATOM 1311 C CA . SER A 1 185 ? 4.838 -9.024 -13.237 1.00 50.75 185 SER A CA 1
ATOM 1312 C C . SER A 1 185 ? 3.840 -7.937 -12.898 1.00 50.75 185 SER A C 1
ATOM 1314 O O . SER A 1 185 ? 2.677 -8.043 -13.292 1.00 50.75 185 SER A O 1
ATOM 1316 N N . LEU A 1 186 ? 4.288 -6.924 -12.163 1.00 55.19 186 LEU A N 1
ATOM 1317 C CA . LEU A 1 186 ? 3.506 -5.713 -11.944 1.00 55.19 186 LEU A CA 1
ATOM 1318 C C . LEU A 1 186 ? 3.242 -5.018 -13.281 1.00 55.19 186 LEU A C 1
ATOM 1320 O O . LEU A 1 186 ? 4.150 -4.844 -14.097 1.00 55.19 186 LEU A O 1
ATOM 1324 N N . ASP A 1 187 ? 1.990 -4.632 -13.496 1.00 45.41 187 ASP A N 1
ATOM 1325 C CA . ASP A 1 187 ? 1.610 -3.819 -14.642 1.00 45.41 187 ASP A CA 1
ATOM 1326 C C . ASP A 1 187 ? 2.033 -2.362 -14.386 1.00 45.41 187 ASP A C 1
ATOM 1328 O O . ASP A 1 187 ? 1.484 -1.676 -13.523 1.00 45.41 187 ASP A O 1
ATOM 1332 N N . GLY A 1 188 ? 3.037 -1.885 -15.125 1.00 39.38 188 GLY A N 1
ATOM 1333 C CA . GLY A 1 188 ? 3.522 -0.504 -15.051 1.00 39.38 188 GLY A CA 1
ATOM 1334 C C . GLY A 1 188 ? 2.507 0.554 -15.507 1.00 39.38 188 GLY A C 1
ATOM 1335 O O . GLY A 1 188 ? 2.801 1.741 -15.393 1.00 39.38 188 GLY A O 1
ATOM 1336 N N . SER A 1 189 ? 1.326 0.160 -15.998 1.00 34.91 189 SER A N 1
ATOM 1337 C CA . SER A 1 189 ? 0.272 1.063 -16.480 1.00 34.91 189 SER A CA 1
ATOM 1338 C C . SER A 1 189 ? -0.530 1.769 -15.374 1.00 34.91 189 SER A C 1
ATOM 1340 O O . SER A 1 189 ? -1.303 2.682 -15.662 1.00 34.91 189 SER A O 1
ATOM 1342 N N . ALA A 1 190 ? -0.361 1.375 -14.105 1.00 34.88 190 ALA A N 1
ATOM 1343 C CA . ALA A 1 190 ? -1.200 1.853 -13.002 1.00 34.88 190 ALA A CA 1
ATOM 1344 C C . ALA A 1 190 ? -0.810 3.229 -12.423 1.00 34.88 190 ALA A C 1
ATOM 1346 O O . ALA A 1 190 ? -1.595 3.817 -11.676 1.00 34.88 190 ALA A O 1
ATOM 1347 N N . PHE A 1 191 ? 0.368 3.759 -12.768 1.00 33.44 191 PHE A N 1
ATOM 1348 C CA . PHE A 1 191 ? 0.787 5.118 -12.420 1.00 33.44 191 PHE A CA 1
ATOM 1349 C C . PHE A 1 191 ? 0.854 5.964 -13.691 1.00 33.44 191 PHE A C 1
ATOM 1351 O O . PHE A 1 191 ? 1.667 5.714 -14.577 1.00 33.44 191 PHE A O 1
ATOM 1358 N N . ASN A 1 192 ? 0.001 6.987 -13.781 1.00 30.59 192 ASN A N 1
ATOM 1359 C CA . ASN A 1 192 ? 0.136 8.019 -14.804 1.00 30.59 192 ASN A CA 1
ATOM 1360 C C . ASN A 1 192 ? 1.453 8.772 -14.565 1.00 30.59 192 ASN A C 1
ATOM 1362 O O . ASN A 1 192 ? 1.512 9.685 -13.743 1.00 30.59 192 ASN A O 1
ATOM 1366 N N . ILE A 1 193 ? 2.510 8.398 -15.284 1.00 33.72 193 ILE A N 1
ATOM 1367 C CA . ILE A 1 193 ? 3.692 9.244 -15.449 1.00 33.72 193 ILE A CA 1
ATOM 1368 C C . ILE A 1 193 ? 3.271 10.372 -16.391 1.00 33.72 193 ILE A C 1
ATOM 1370 O O . ILE A 1 193 ? 3.263 10.215 -17.609 1.00 33.72 193 ILE A O 1
ATOM 1374 N N . SER A 1 194 ? 2.856 11.505 -15.829 1.00 35.44 194 SER A N 1
ATOM 1375 C CA . SER A 1 194 ? 2.570 12.709 -16.605 1.00 35.44 194 SER A CA 1
ATOM 1376 C C . SER A 1 194 ? 3.808 13.600 -16.671 1.00 35.44 194 SER A C 1
ATOM 1378 O O . SER A 1 194 ? 4.327 14.013 -15.636 1.00 35.44 194 SER A O 1
ATOM 1380 N N . GLY A 1 195 ? 4.230 13.946 -17.885 1.00 37.31 195 GLY A N 1
ATOM 1381 C CA . GLY A 1 195 ? 5.047 15.126 -18.161 1.00 37.31 195 GLY A CA 1
ATOM 1382 C C . GLY A 1 195 ? 4.195 16.150 -18.906 1.00 37.31 195 GLY A C 1
ATOM 1383 O O . GLY A 1 195 ? 3.414 15.777 -19.778 1.00 37.31 195 GLY A O 1
ATOM 1384 N N . THR A 1 196 ? 4.312 17.430 -18.560 1.00 41.12 196 THR A N 1
ATOM 1385 C CA . THR A 1 196 ? 3.749 18.524 -19.361 1.00 41.12 196 THR A CA 1
ATOM 1386 C C . THR A 1 196 ? 4.863 19.128 -20.202 1.00 41.12 196 THR A C 1
ATOM 1388 O O . THR A 1 196 ? 5.879 19.551 -19.656 1.00 41.12 196 THR A O 1
ATOM 1391 N N . GLY A 1 197 ? 4.667 19.199 -21.512 1.00 44.34 197 GLY A N 1
ATOM 1392 C CA . GLY A 1 197 ? 5.517 19.961 -22.420 1.00 44.34 197 GLY A CA 1
ATOM 1393 C C . GLY A 1 197 ? 4.653 20.609 -23.490 1.00 44.34 197 GLY A C 1
ATOM 1394 O O . GLY A 1 197 ? 3.551 20.129 -23.758 1.00 44.34 197 GLY A O 1
ATOM 1395 N N . ILE A 1 198 ? 5.150 21.709 -24.054 1.00 46.12 198 ILE A N 1
ATOM 1396 C CA . ILE A 1 198 ? 4.444 22.484 -25.073 1.00 46.12 198 ILE A CA 1
ATOM 1397 C C . ILE A 1 198 ? 4.567 21.720 -26.398 1.00 46.12 198 ILE A C 1
ATOM 1399 O O . ILE A 1 198 ? 5.657 21.601 -26.975 1.00 46.12 198 ILE A O 1
ATOM 1403 N N . GLY A 1 199 ? 3.458 21.124 -26.814 1.00 55.47 199 GLY A N 1
ATOM 1404 C CA . GLY A 1 199 ? 3.272 20.420 -28.075 1.00 55.47 199 GLY A CA 1
ATOM 1405 C C . GLY A 1 199 ? 2.287 21.166 -28.974 1.00 55.47 199 GLY A C 1
ATOM 1406 O O . GLY A 1 199 ? 1.843 22.265 -28.670 1.00 55.47 199 GLY A O 1
ATOM 1407 N N . GLY A 1 200 ? 1.982 20.588 -30.130 1.00 58.75 200 GLY A N 1
ATOM 1408 C CA . GLY A 1 200 ? 1.039 21.193 -31.080 1.00 58.75 200 GLY A CA 1
ATOM 1409 C C . GLY A 1 200 ? 0.841 20.400 -32.370 1.00 58.75 200 GLY A C 1
ATOM 1410 O O . GLY A 1 200 ? 0.267 20.916 -33.326 1.00 58.75 200 GLY A O 1
ATOM 1411 N N . GLY A 1 201 ? 1.345 19.164 -32.432 1.00 70.12 201 GLY A N 1
ATOM 1412 C CA . GLY A 1 201 ? 1.244 18.302 -33.608 1.00 70.12 201 GLY A CA 1
ATOM 1413 C C . GLY A 1 201 ? 0.540 16.976 -33.321 1.00 70.12 201 GLY A C 1
ATOM 1414 O O . GLY A 1 201 ? 0.206 16.660 -32.186 1.00 70.12 201 GLY A O 1
ATOM 1415 N N . THR A 1 202 ? 0.314 16.183 -34.368 1.00 77.31 202 THR A N 1
ATOM 1416 C CA . THR A 1 202 ? -0.360 14.870 -34.301 1.00 77.31 202 THR A CA 1
ATOM 1417 C C . THR A 1 202 ? 0.611 13.684 -34.307 1.00 77.31 202 THR A C 1
ATOM 1419 O O . THR A 1 202 ? 0.190 12.531 -34.363 1.00 77.31 202 THR A O 1
ATOM 1422 N N . GLY A 1 203 ? 1.915 13.955 -34.299 1.00 79.56 203 GLY A N 1
ATOM 1423 C CA . GLY A 1 203 ? 2.970 12.956 -34.389 1.00 79.56 203 GLY A CA 1
ATOM 1424 C C . GLY A 1 203 ? 3.282 12.270 -33.061 1.00 79.56 203 GLY A C 1
ATOM 1425 O O . GLY A 1 203 ? 2.962 12.763 -31.975 1.00 79.56 203 GLY A O 1
ATOM 1426 N N . SER A 1 204 ? 3.972 11.136 -33.174 1.00 85.50 204 SER A N 1
ATOM 1427 C CA . SER A 1 204 ? 4.463 10.327 -32.059 1.00 85.50 204 SER A CA 1
ATOM 1428 C C . SER A 1 204 ? 5.945 9.987 -32.214 1.00 85.50 204 SER A C 1
ATOM 1430 O O . SER A 1 204 ? 6.467 9.946 -33.329 1.00 85.50 204 SER A O 1
ATOM 1432 N N . CYS A 1 205 ? 6.610 9.700 -31.101 1.00 83.56 205 CYS A N 1
ATOM 1433 C CA . CYS A 1 205 ? 7.984 9.218 -31.062 1.00 83.56 205 CYS A CA 1
ATOM 1434 C C . CYS A 1 205 ? 8.141 8.156 -29.973 1.00 83.56 205 CYS A C 1
ATOM 1436 O O . CYS A 1 205 ? 7.891 8.417 -28.794 1.00 83.56 205 CYS A O 1
ATOM 1438 N N . GLY A 1 206 ? 8.553 6.958 -30.376 1.00 83.81 206 GLY A N 1
ATOM 1439 C CA . GLY A 1 206 ? 9.014 5.917 -29.471 1.00 83.81 206 GLY A CA 1
ATOM 1440 C C . GLY A 1 206 ? 10.452 6.192 -29.047 1.00 83.81 206 GLY A C 1
ATOM 1441 O O . GLY A 1 206 ? 11.287 6.540 -29.881 1.00 83.81 206 GLY A O 1
ATOM 1442 N N . ILE A 1 207 ? 10.754 6.044 -27.761 1.00 77.50 207 ILE A N 1
ATOM 1443 C CA . ILE A 1 207 ? 12.108 6.254 -27.237 1.00 77.50 207 ILE A CA 1
ATOM 1444 C C . ILE A 1 207 ? 12.468 5.085 -26.333 1.00 77.50 207 ILE A C 1
ATOM 1446 O O . ILE A 1 207 ? 11.836 4.909 -25.296 1.00 77.50 207 ILE A O 1
ATOM 1450 N N . ALA A 1 208 ? 13.483 4.311 -26.707 1.00 66.50 208 ALA A N 1
ATOM 1451 C CA . ALA A 1 208 ? 14.068 3.298 -25.838 1.00 66.50 208 ALA A CA 1
ATOM 1452 C C . ALA A 1 208 ? 15.214 3.921 -25.036 1.00 66.50 208 ALA A C 1
ATOM 1454 O O . ALA A 1 208 ? 16.137 4.507 -25.611 1.00 66.50 208 ALA A O 1
ATOM 1455 N N . VAL A 1 209 ? 15.150 3.801 -23.713 1.00 61.66 209 VAL A N 1
ATOM 1456 C CA . VAL A 1 209 ? 16.149 4.335 -22.782 1.00 61.66 209 VAL A CA 1
ATOM 1457 C C . VAL A 1 209 ? 16.931 3.176 -22.189 1.00 61.66 209 VAL A C 1
ATOM 1459 O O . VAL A 1 209 ? 16.350 2.271 -21.593 1.00 61.66 209 VAL A O 1
ATOM 1462 N N . GLN A 1 210 ? 18.250 3.214 -22.354 1.00 51.81 210 GLN A N 1
ATOM 1463 C CA . GLN A 1 210 ? 19.187 2.228 -21.816 1.00 51.81 210 GLN A CA 1
ATOM 1464 C C . GLN A 1 210 ? 20.298 2.945 -21.052 1.00 51.81 210 GLN A C 1
ATOM 1466 O O . GLN A 1 210 ? 20.738 4.006 -21.476 1.00 51.81 210 GLN A O 1
ATOM 1471 N N . GLY A 1 211 ? 20.782 2.396 -19.945 1.00 52.75 211 GLY A N 1
ATOM 1472 C CA . GLY A 1 211 ? 21.874 3.016 -19.187 1.00 52.75 211 GLY A CA 1
ATOM 1473 C C . GLY A 1 211 ? 21.931 2.507 -17.760 1.00 52.75 211 GLY A C 1
ATOM 1474 O O . GLY A 1 211 ? 21.489 1.391 -17.488 1.00 52.75 211 GLY A O 1
ATOM 1475 N N . SER A 1 212 ? 22.430 3.319 -16.831 1.00 44.44 212 SER A N 1
ATOM 1476 C CA . SER A 1 212 ? 22.363 3.001 -15.407 1.00 44.44 212 SER A CA 1
ATOM 1477 C C . SER A 1 212 ? 22.107 4.234 -14.546 1.00 44.44 212 SER A C 1
ATOM 1479 O O . SER A 1 212 ? 22.469 5.362 -14.883 1.00 44.44 212 SER A O 1
ATOM 1481 N N . VAL A 1 213 ? 21.459 4.012 -13.405 1.00 40.62 213 VAL A N 1
ATOM 1482 C CA . VAL A 1 213 ? 21.244 5.044 -12.385 1.00 40.62 213 VAL A CA 1
ATOM 1483 C C . VAL A 1 213 ? 21.945 4.591 -11.112 1.00 40.62 213 VAL A C 1
ATOM 1485 O O . VAL A 1 213 ? 21.756 3.455 -10.666 1.00 40.62 213 VAL A O 1
ATOM 1488 N N . SER A 1 214 ? 22.766 5.474 -10.540 1.00 37.75 214 SER A N 1
ATOM 1489 C CA . SER A 1 214 ? 23.519 5.210 -9.313 1.00 37.75 214 SER A CA 1
ATOM 1490 C C . SER A 1 214 ? 23.090 6.171 -8.209 1.00 37.75 214 SER A C 1
ATOM 1492 O O . SER A 1 214 ? 23.095 7.384 -8.402 1.00 37.75 214 SER A O 1
ATOM 1494 N N . ALA A 1 215 ? 22.694 5.630 -7.057 1.00 34.75 215 ALA A N 1
ATOM 1495 C CA . ALA A 1 215 ? 22.377 6.409 -5.861 1.00 34.75 215 ALA A CA 1
ATOM 1496 C C . ALA A 1 215 ? 22.725 5.594 -4.609 1.00 34.75 215 ALA A C 1
ATOM 1498 O O . ALA A 1 215 ? 22.477 4.390 -4.566 1.00 34.75 215 ALA A O 1
ATOM 1499 N N . ASN A 1 216 ? 23.309 6.243 -3.596 1.00 34.66 216 ASN A N 1
ATOM 1500 C CA . ASN A 1 216 ? 23.765 5.610 -2.349 1.00 34.66 216 ASN A CA 1
ATOM 1501 C C . ASN A 1 216 ? 24.631 4.348 -2.561 1.00 34.66 216 ASN A C 1
ATOM 1503 O O . ASN A 1 216 ? 24.487 3.359 -1.851 1.00 34.66 216 ASN A O 1
ATOM 1507 N N . GLY A 1 217 ? 25.526 4.374 -3.555 1.00 32.97 217 GLY A N 1
ATOM 1508 C CA . GLY A 1 217 ? 26.484 3.291 -3.815 1.00 32.97 217 GLY A CA 1
ATOM 1509 C C . GLY A 1 217 ? 25.921 2.068 -4.549 1.00 32.97 217 GLY A C 1
ATOM 1510 O O . GLY A 1 217 ? 26.683 1.154 -4.854 1.00 32.97 217 GLY A O 1
ATOM 1511 N N . LEU A 1 218 ? 24.626 2.051 -4.886 1.00 32.38 218 LEU A N 1
ATOM 1512 C CA . LEU A 1 218 ? 24.004 0.995 -5.686 1.00 32.38 218 LEU A CA 1
ATOM 1513 C C . LEU A 1 218 ? 23.781 1.477 -7.125 1.00 32.38 218 LEU A C 1
ATOM 1515 O O . LEU A 1 218 ? 23.097 2.475 -7.351 1.00 32.38 218 LEU A O 1
ATOM 1519 N N . THR A 1 219 ? 24.334 0.741 -8.093 1.00 36.97 219 THR A N 1
ATOM 1520 C CA . THR A 1 219 ? 24.197 1.018 -9.533 1.00 36.97 219 THR A CA 1
ATOM 1521 C C . THR A 1 219 ? 23.277 -0.012 -10.170 1.00 36.97 219 THR A C 1
ATOM 1523 O O . THR A 1 219 ? 23.544 -1.209 -10.083 1.00 36.97 219 THR A O 1
ATOM 1526 N N . VAL A 1 220 ? 22.202 0.448 -10.814 1.00 37.34 220 VAL A N 1
ATOM 1527 C CA . VAL A 1 220 ? 21.185 -0.425 -11.419 1.00 37.34 220 VAL A CA 1
ATOM 1528 C C . VAL A 1 220 ? 21.029 -0.090 -12.904 1.00 37.34 220 VAL A C 1
ATOM 1530 O O . VAL A 1 220 ? 20.920 1.096 -13.232 1.00 37.34 220 VAL A O 1
ATOM 1533 N N . PRO A 1 221 ? 21.018 -1.091 -13.805 1.00 38.84 221 PRO A N 1
ATOM 1534 C CA . PRO A 1 221 ? 20.763 -0.860 -15.221 1.00 38.84 221 PRO A CA 1
ATOM 1535 C C . PRO A 1 221 ? 19.300 -0.461 -15.462 1.00 38.84 221 PRO A C 1
ATOM 1537 O O . PRO A 1 221 ? 18.386 -1.035 -14.869 1.00 38.84 221 PRO A O 1
ATOM 1540 N N . VAL A 1 222 ? 19.079 0.505 -16.352 1.00 45.41 222 VAL A N 1
ATOM 1541 C CA . VAL A 1 222 ? 17.751 0.917 -16.824 1.00 45.41 222 VAL A CA 1
ATOM 1542 C C . VAL A 1 222 ? 17.510 0.409 -18.243 1.00 45.41 222 VAL A C 1
ATOM 1544 O O . VAL A 1 222 ? 18.414 0.450 -19.078 1.00 45.41 222 VAL A O 1
ATOM 1547 N N . ASN A 1 223 ? 16.296 -0.088 -18.497 1.00 53.22 223 ASN A N 1
ATOM 1548 C CA . ASN A 1 223 ? 15.815 -0.483 -19.821 1.00 53.22 223 ASN A CA 1
ATOM 1549 C C . ASN A 1 223 ? 14.285 -0.338 -19.886 1.00 53.22 223 ASN A C 1
ATOM 1551 O O . ASN A 1 223 ? 13.561 -1.162 -19.325 1.00 53.22 223 ASN A O 1
ATOM 1555 N N . PHE A 1 224 ? 13.793 0.724 -20.523 1.00 55.09 224 PHE A N 1
ATOM 1556 C CA . PHE A 1 224 ? 12.356 0.977 -20.681 1.00 55.09 224 PHE A CA 1
ATOM 1557 C C . PHE A 1 224 ? 12.056 1.822 -21.927 1.00 55.09 224 PHE A C 1
ATOM 1559 O O . PHE A 1 224 ? 12.957 2.406 -22.528 1.00 55.09 224 PHE A O 1
ATOM 1566 N N . ASN A 1 225 ? 10.775 1.895 -22.309 1.00 60.22 225 ASN A N 1
ATOM 1567 C CA . ASN A 1 225 ? 10.315 2.593 -23.510 1.00 60.22 225 ASN A CA 1
ATOM 1568 C C . ASN A 1 225 ? 9.304 3.704 -23.182 1.00 60.22 225 ASN A C 1
ATOM 1570 O O . ASN A 1 225 ? 8.321 3.455 -22.481 1.00 60.22 225 ASN A O 1
ATOM 1574 N N . TYR A 1 226 ? 9.496 4.891 -23.760 1.00 66.69 226 TYR A N 1
ATOM 1575 C CA . TYR A 1 226 ? 8.507 5.970 -23.811 1.00 66.69 226 TYR A CA 1
ATOM 1576 C C . TYR A 1 226 ? 7.781 6.014 -25.156 1.00 66.69 226 TYR A C 1
ATOM 1578 O O . TYR A 1 226 ? 8.338 5.662 -26.197 1.00 66.69 226 TYR A O 1
ATOM 1586 N N . CYS A 1 227 ? 6.550 6.514 -25.125 1.00 76.88 227 CYS A N 1
ATOM 1587 C CA . CYS A 1 227 ? 5.786 6.967 -26.275 1.00 76.88 227 CYS A CA 1
ATOM 1588 C C . CYS A 1 227 ? 5.435 8.440 -26.067 1.00 76.88 227 CYS A C 1
ATOM 1590 O O . CYS A 1 227 ? 4.543 8.767 -25.289 1.00 76.88 227 CYS A O 1
ATOM 1592 N N . ILE A 1 228 ? 6.155 9.339 -26.728 1.00 79.56 228 ILE A N 1
ATOM 1593 C CA . ILE A 1 228 ? 5.853 10.770 -26.678 1.00 79.56 228 ILE A CA 1
ATOM 1594 C C . ILE A 1 228 ? 4.905 11.097 -27.824 1.00 79.56 228 ILE A C 1
ATOM 1596 O O . ILE A 1 228 ? 5.228 10.845 -28.983 1.00 79.56 228 ILE A O 1
ATOM 1600 N N . THR A 1 229 ? 3.751 11.663 -27.513 1.00 79.75 229 THR A N 1
ATOM 1601 C CA . THR A 1 229 ? 2.713 12.064 -28.471 1.00 79.75 229 THR A CA 1
ATOM 1602 C C . THR A 1 229 ? 2.500 13.575 -28.402 1.00 79.75 229 THR A C 1
ATOM 1604 O O . THR A 1 229 ? 2.833 14.210 -27.402 1.00 79.75 229 THR A O 1
ATOM 1607 N N . GLY A 1 230 ? 1.972 14.181 -29.467 1.00 74.94 230 GLY A N 1
ATOM 1608 C CA . GLY A 1 230 ? 1.727 15.632 -29.511 1.00 74.94 230 GLY A CA 1
ATOM 1609 C C . GLY A 1 230 ? 2.853 16.452 -30.159 1.00 74.94 230 GLY A C 1
ATOM 1610 O O . GLY A 1 230 ? 2.835 17.686 -30.127 1.00 74.94 230 GLY A O 1
ATOM 1611 N N . ILE A 1 231 ? 3.843 15.783 -30.762 1.00 80.31 231 ILE A N 1
ATOM 1612 C CA . ILE A 1 231 ? 4.934 16.420 -31.518 1.00 80.31 231 ILE A CA 1
ATOM 1613 C C . ILE A 1 231 ? 4.544 16.628 -32.988 1.00 80.31 231 ILE A C 1
ATOM 1615 O O . ILE A 1 231 ? 3.589 16.033 -33.484 1.00 80.31 231 ILE A O 1
ATOM 1619 N N . ALA A 1 232 ? 5.301 17.434 -33.734 1.00 82.25 232 ALA A N 1
ATOM 1620 C CA . ALA A 1 232 ? 5.118 17.533 -35.183 1.00 82.25 232 ALA A CA 1
ATOM 1621 C C . ALA A 1 232 ? 5.338 16.165 -35.871 1.00 82.25 232 ALA A C 1
ATOM 1623 O O . ALA A 1 232 ? 6.232 15.400 -35.496 1.00 82.25 232 ALA A O 1
ATOM 1624 N N . ALA A 1 233 ? 4.542 15.835 -36.890 1.00 80.56 233 ALA A N 1
ATOM 1625 C CA . ALA A 1 233 ? 4.717 14.589 -37.640 1.00 80.56 233 ALA A CA 1
ATOM 1626 C C . ALA A 1 233 ? 6.119 14.524 -38.278 1.00 80.56 233 ALA A C 1
ATOM 1628 O O . ALA A 1 233 ? 6.624 15.524 -38.781 1.00 80.56 233 ALA A O 1
ATOM 1629 N N . GLY A 1 234 ? 6.770 13.358 -38.217 1.00 80.75 234 GLY A N 1
ATOM 1630 C CA . GLY A 1 234 ? 8.126 13.164 -38.753 1.00 80.75 234 GLY A CA 1
ATOM 1631 C C . GLY A 1 234 ? 9.257 13.797 -37.931 1.00 80.75 234 GLY A C 1
ATOM 1632 O O . GLY A 1 234 ? 10.412 13.706 -38.329 1.00 80.75 234 GLY A O 1
ATOM 1633 N N . SER A 1 235 ? 8.964 14.401 -36.774 1.00 83.25 235 SER A N 1
ATOM 1634 C CA . SER A 1 235 ? 9.963 15.102 -35.949 1.00 83.25 235 SER A CA 1
ATOM 1635 C C . SER A 1 235 ? 10.584 14.250 -34.830 1.00 83.25 235 SER A C 1
ATOM 1637 O O . SER A 1 235 ? 11.155 14.790 -33.882 1.00 83.25 235 SER A O 1
ATOM 1639 N N . CYS A 1 236 ? 10.469 12.921 -34.906 1.00 85.50 236 CYS A N 1
ATOM 1640 C CA . CYS A 1 236 ? 11.016 12.009 -33.902 1.00 85.50 236 CYS A CA 1
ATOM 1641 C C . CYS A 1 236 ? 12.543 11.910 -34.023 1.00 85.50 236 CYS A C 1
ATOM 1643 O O . CYS A 1 236 ? 13.063 11.294 -34.951 1.00 85.50 236 CYS A O 1
ATOM 1645 N N . GLY A 1 237 ? 13.264 12.514 -33.078 1.00 86.38 237 GLY A N 1
ATOM 1646 C CA . GLY A 1 237 ? 14.722 12.452 -33.029 1.00 86.38 237 GLY A CA 1
ATOM 1647 C C . GLY A 1 237 ? 15.322 13.311 -31.919 1.00 86.38 237 GLY A C 1
ATOM 1648 O O . GLY A 1 237 ? 14.656 14.181 -31.359 1.00 86.38 237 GLY A O 1
ATOM 1649 N N . ALA A 1 238 ? 16.609 13.090 -31.639 1.00 75.88 238 ALA A N 1
ATOM 1650 C CA . ALA A 1 238 ? 17.349 13.730 -30.544 1.00 75.88 238 ALA A CA 1
ATOM 1651 C C . ALA A 1 238 ? 17.410 15.270 -30.613 1.00 75.88 238 ALA A C 1
ATOM 1653 O O . ALA A 1 238 ? 17.631 15.922 -29.599 1.00 75.88 238 ALA A O 1
ATOM 1654 N N . GLY A 1 239 ? 17.229 15.857 -31.801 1.00 77.25 239 GLY A N 1
ATOM 1655 C CA . GLY A 1 239 ? 17.250 17.310 -32.008 1.00 77.25 239 GLY A CA 1
ATOM 1656 C C . GLY A 1 239 ? 15.916 18.018 -31.749 1.00 77.25 239 GLY A C 1
ATOM 1657 O O . GLY A 1 239 ? 15.842 19.237 -31.874 1.00 77.25 239 GLY A O 1
ATOM 1658 N N . ASN A 1 240 ? 14.847 17.288 -31.424 1.00 78.94 240 ASN A N 1
ATOM 1659 C CA . ASN A 1 240 ? 13.530 17.877 -31.212 1.00 78.94 240 ASN A CA 1
ATOM 1660 C C . ASN A 1 240 ? 13.428 18.497 -29.810 1.00 78.94 240 ASN A C 1
ATOM 1662 O O . ASN A 1 240 ? 13.473 17.792 -28.807 1.00 78.94 240 ASN A O 1
ATOM 1666 N N . ALA A 1 241 ? 13.235 19.815 -29.740 1.00 75.44 241 ALA A N 1
ATOM 1667 C CA . ALA A 1 241 ? 13.173 20.551 -28.478 1.00 75.44 241 ALA A CA 1
ATOM 1668 C C . ALA A 1 241 ? 12.005 20.130 -27.567 1.00 75.44 241 ALA A C 1
ATOM 1670 O O . ALA A 1 241 ? 12.173 20.111 -26.350 1.00 75.44 241 ALA A O 1
ATOM 1671 N N . SER A 1 242 ? 10.850 19.756 -28.128 1.00 71.50 242 SER A N 1
ATOM 1672 C CA . SER A 1 242 ? 9.697 19.267 -27.361 1.00 71.50 242 SER A CA 1
ATOM 1673 C C . SER A 1 242 ? 9.969 17.888 -26.766 1.00 71.50 242 SER A C 1
ATOM 1675 O O . SER A 1 242 ? 9.613 17.640 -25.619 1.00 71.50 242 SER A O 1
ATOM 1677 N N . ILE A 1 243 ? 10.660 17.012 -27.504 1.00 73.75 243 ILE A N 1
ATOM 1678 C CA . ILE A 1 243 ? 11.134 15.723 -26.983 1.00 73.75 243 ILE A CA 1
ATOM 1679 C C . ILE A 1 243 ? 12.184 15.957 -25.899 1.00 73.75 243 ILE A C 1
ATOM 1681 O O . ILE A 1 243 ? 12.053 15.416 -24.810 1.00 73.75 243 ILE A O 1
ATOM 1685 N N . SER A 1 244 ? 13.177 16.810 -26.143 1.00 72.81 244 SER A N 1
ATOM 1686 C CA . SER A 1 244 ? 14.218 17.122 -25.161 1.00 72.81 244 SER A CA 1
ATOM 1687 C C . SER A 1 244 ? 13.655 17.759 -23.891 1.00 72.81 244 SER A C 1
ATOM 1689 O O . SER A 1 244 ? 14.098 17.404 -22.807 1.00 72.81 244 SER A O 1
ATOM 1691 N N . GLN A 1 245 ? 12.647 18.633 -23.983 1.00 66.12 245 GLN A N 1
ATOM 1692 C CA . GLN A 1 245 ? 11.922 19.140 -22.810 1.00 66.12 245 GLN A CA 1
ATOM 1693 C C . GLN A 1 245 ? 11.116 18.044 -22.118 1.00 66.12 245 GLN A C 1
ATOM 1695 O O . GLN A 1 245 ? 11.136 17.961 -20.896 1.00 66.12 245 GLN A O 1
ATOM 1700 N N . ALA A 1 246 ? 10.430 17.192 -22.878 1.00 63.47 246 ALA A N 1
ATOM 1701 C CA . ALA A 1 246 ? 9.665 16.081 -22.328 1.00 63.47 246 ALA A CA 1
ATOM 1702 C C . ALA A 1 246 ? 10.552 15.035 -21.643 1.00 63.47 246 ALA A C 1
ATOM 1704 O O . ALA A 1 246 ? 10.081 14.403 -20.706 1.00 63.47 246 ALA A O 1
ATOM 1705 N N . LEU A 1 247 ? 11.804 14.870 -22.094 1.00 64.50 247 LEU A N 1
ATOM 1706 C CA . LEU A 1 247 ? 12.845 14.035 -21.488 1.00 64.50 247 LEU A CA 1
ATOM 1707 C C . LEU A 1 247 ? 13.527 14.734 -20.294 1.00 64.50 247 LEU A C 1
ATOM 1709 O O . LEU A 1 247 ? 13.771 14.107 -19.271 1.00 64.50 247 LEU A O 1
ATOM 1713 N N . ALA A 1 248 ? 13.806 16.037 -20.385 1.00 58.19 248 ALA A N 1
ATOM 1714 C CA . ALA A 1 248 ? 14.434 16.818 -19.312 1.00 58.19 248 ALA A CA 1
ATOM 1715 C C . ALA A 1 248 ? 13.474 17.126 -18.150 1.00 58.19 248 ALA A C 1
ATOM 1717 O O . ALA A 1 248 ? 13.898 17.241 -17.004 1.00 58.19 248 ALA A O 1
ATOM 1718 N N . GLY A 1 249 ? 12.176 17.231 -18.438 1.00 47.94 249 GLY A N 1
ATOM 1719 C CA . GLY A 1 249 ? 11.098 17.341 -17.458 1.00 47.94 249 GLY A CA 1
ATOM 1720 C C . GLY A 1 249 ? 10.712 16.003 -16.825 1.00 47.94 249 GLY A C 1
ATOM 1721 O O . GLY A 1 249 ? 9.756 15.955 -16.051 1.00 47.94 249 GLY A O 1
ATOM 1722 N N . GLN A 1 250 ? 11.423 14.912 -17.143 1.00 50.00 250 GLN A N 1
ATOM 1723 C CA . GLN A 1 250 ? 11.202 13.612 -16.515 1.00 50.00 250 GLN A CA 1
ATOM 1724 C C . GLN A 1 250 ? 11.730 13.639 -15.091 1.00 50.00 250 GLN A C 1
ATOM 1726 O O . GLN A 1 250 ? 12.920 13.476 -14.814 1.00 50.00 250 GLN A O 1
ATOM 1731 N N . SER A 1 251 ? 10.801 13.798 -14.161 1.00 38.25 251 SER A N 1
ATOM 1732 C CA . SER A 1 251 ? 11.035 13.506 -12.757 1.00 38.25 251 SER A CA 1
ATOM 1733 C C . SER A 1 251 ? 11.408 12.022 -12.616 1.00 38.25 251 SER A C 1
ATOM 1735 O O . SER A 1 251 ? 10.545 11.148 -12.717 1.00 38.25 251 SER A O 1
ATOM 1737 N N . GLY A 1 252 ? 12.701 11.741 -12.416 1.00 40.19 252 GLY A N 1
ATOM 1738 C CA . GLY A 1 252 ? 13.240 10.376 -12.317 1.00 40.19 252 GLY A CA 1
ATOM 1739 C C . GLY A 1 252 ? 14.237 9.973 -13.410 1.00 40.19 252 GLY A C 1
ATOM 1740 O O . GLY A 1 252 ? 14.228 8.831 -13.822 1.00 40.19 252 GLY A O 1
ATOM 1741 N N . LEU A 1 253 ? 15.052 10.894 -13.929 1.00 37.91 253 LEU A N 1
ATOM 1742 C CA . LEU A 1 253 ? 16.349 10.574 -14.563 1.00 37.91 253 LEU A CA 1
ATOM 1743 C C . LEU A 1 253 ? 17.488 11.440 -13.992 1.00 37.91 253 LEU A C 1
ATOM 1745 O O . LEU A 1 253 ? 18.618 11.441 -14.488 1.00 37.91 253 LEU A O 1
ATOM 1749 N N . ALA A 1 254 ? 17.196 12.192 -12.927 1.00 37.25 254 ALA A N 1
ATOM 1750 C CA . ALA A 1 254 ? 18.156 13.048 -12.250 1.00 37.25 254 ALA A CA 1
ATOM 1751 C C . ALA A 1 254 ? 19.243 12.185 -11.586 1.00 37.25 254 ALA A C 1
ATOM 1753 O O . ALA A 1 254 ? 18.966 11.431 -10.656 1.00 37.25 254 ALA A O 1
ATOM 1754 N N . GLY A 1 255 ? 20.480 12.293 -12.081 1.00 38.25 255 GLY A N 1
ATOM 1755 C CA . GLY A 1 255 ? 21.616 11.477 -11.632 1.00 38.25 255 GLY A CA 1
ATOM 1756 C C . GLY A 1 255 ? 21.885 10.216 -12.465 1.00 38.25 255 GLY A C 1
ATOM 1757 O O . GLY A 1 255 ? 22.741 9.417 -12.085 1.00 38.25 255 GLY A O 1
ATOM 1758 N N . GLY A 1 256 ? 21.195 10.018 -13.594 1.00 42.62 256 GLY A N 1
ATOM 1759 C CA . GLY A 1 256 ? 21.541 8.961 -14.546 1.00 42.62 256 GLY A CA 1
ATOM 1760 C C . GLY A 1 256 ? 22.888 9.221 -15.229 1.00 42.62 256 GLY A C 1
ATOM 1761 O O . GLY A 1 256 ? 23.170 10.333 -15.678 1.00 42.62 256 GLY A O 1
ATOM 1762 N N . VAL A 1 257 ? 23.719 8.185 -15.321 1.00 44.66 257 VAL A N 1
ATOM 1763 C CA . VAL A 1 257 ? 25.017 8.210 -16.010 1.00 44.66 257 VAL A CA 1
ATOM 1764 C C . VAL A 1 257 ? 24.976 7.213 -17.167 1.00 44.66 257 VAL A C 1
ATOM 1766 O O . VAL A 1 257 ? 24.374 6.149 -17.059 1.00 44.66 257 VAL A O 1
ATOM 1769 N N . ASN A 1 258 ? 25.594 7.552 -18.302 1.00 52.41 258 ASN A N 1
ATOM 1770 C CA . ASN A 1 258 ? 25.601 6.711 -19.512 1.00 52.41 258 ASN A CA 1
ATOM 1771 C C . ASN A 1 258 ? 24.202 6.382 -20.079 1.00 52.41 258 ASN A C 1
ATOM 1773 O O . ASN A 1 258 ? 23.993 5.309 -20.646 1.00 52.41 258 ASN A O 1
ATOM 1777 N N . LEU A 1 259 ? 23.235 7.295 -19.930 1.00 57.31 259 LEU A N 1
ATOM 1778 C CA . LEU A 1 259 ? 21.917 7.153 -20.548 1.00 57.31 259 LEU A CA 1
ATOM 1779 C C . LEU A 1 259 ? 22.029 7.280 -22.072 1.00 57.31 259 LEU A C 1
ATOM 1781 O O . LEU A 1 259 ? 22.494 8.289 -22.600 1.00 57.31 259 LEU A O 1
ATOM 1785 N N . THR A 1 260 ? 21.569 6.251 -22.770 1.00 66.31 260 THR A N 1
ATOM 1786 C CA . THR A 1 260 ? 21.474 6.167 -24.223 1.00 66.31 260 THR A CA 1
ATOM 1787 C C . THR A 1 260 ? 20.004 6.178 -24.613 1.00 66.31 260 THR A C 1
ATOM 1789 O O . THR A 1 260 ? 19.214 5.374 -24.118 1.00 66.31 260 THR A O 1
ATOM 1792 N N . TYR A 1 261 ? 19.651 7.078 -25.527 1.00 75.75 261 TYR A N 1
ATOM 1793 C CA . TYR A 1 261 ? 18.296 7.233 -26.044 1.00 7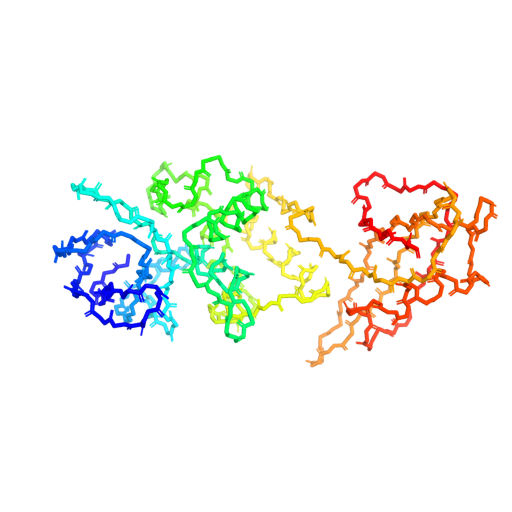5.75 261 TYR A CA 1
ATOM 1794 C C . TYR A 1 261 ? 18.268 6.798 -27.504 1.00 75.75 261 TYR A C 1
ATOM 1796 O O . TYR A 1 261 ? 18.970 7.373 -28.339 1.00 75.75 261 TYR A O 1
ATOM 1804 N N . GLN A 1 262 ? 17.461 5.789 -27.817 1.00 79.56 262 GLN A N 1
ATOM 1805 C CA . GLN A 1 262 ? 17.214 5.352 -29.187 1.00 79.56 262 GLN A CA 1
ATOM 1806 C C . GLN A 1 262 ? 15.814 5.785 -29.605 1.00 79.56 262 GLN A C 1
ATOM 1808 O O . GLN A 1 262 ? 14.831 5.439 -28.957 1.00 79.56 262 GLN A O 1
ATOM 1813 N N . TYR A 1 263 ? 15.737 6.548 -30.689 1.00 86.06 263 TYR A N 1
ATOM 1814 C CA . TYR A 1 263 ? 14.496 7.127 -31.189 1.00 86.06 263 TYR A CA 1
ATOM 1815 C C . TYR A 1 263 ? 13.921 6.251 -32.299 1.00 86.06 263 TYR A C 1
ATOM 1817 O O . TYR A 1 263 ? 14.650 5.786 -33.175 1.00 86.06 263 TYR A O 1
ATOM 1825 N N . SER A 1 264 ? 12.609 6.052 -32.276 1.00 87.69 264 SER A N 1
ATOM 1826 C CA . SER A 1 264 ? 11.865 5.283 -33.266 1.00 87.69 264 SER A CA 1
ATOM 1827 C C . SER A 1 264 ? 10.584 6.012 -33.643 1.00 87.69 264 SER A C 1
ATOM 1829 O O . SER A 1 264 ? 9.860 6.510 -32.785 1.00 87.69 264 SER A O 1
ATOM 1831 N N . ALA A 1 265 ? 10.255 6.024 -34.933 1.00 83.81 265 ALA A N 1
ATOM 1832 C CA . ALA A 1 265 ? 9.007 6.610 -35.421 1.00 83.81 265 ALA A CA 1
ATOM 1833 C C . ALA A 1 265 ? 7.752 5.904 -34.862 1.00 83.81 265 ALA A C 1
ATOM 1835 O O . ALA A 1 265 ? 6.659 6.466 -34.897 1.00 83.81 265 ALA A O 1
ATOM 1836 N N . THR A 1 266 ? 7.904 4.689 -34.329 1.00 83.00 266 THR A N 1
ATOM 1837 C CA . THR A 1 266 ? 6.822 3.886 -33.753 1.00 83.00 266 THR A CA 1
ATOM 1838 C C . THR A 1 266 ? 7.021 3.683 -32.257 1.00 83.00 266 THR A C 1
ATOM 1840 O O . THR A 1 266 ? 8.126 3.370 -31.811 1.00 83.00 266 THR A O 1
ATOM 1843 N N . CYS A 1 267 ? 5.942 3.778 -31.484 1.00 78.50 267 CYS A N 1
ATOM 1844 C CA . CYS A 1 267 ? 5.973 3.462 -30.061 1.00 78.50 267 CYS A CA 1
ATOM 1845 C C . CYS A 1 267 ? 6.021 1.949 -29.826 1.00 78.50 267 CYS A C 1
ATOM 1847 O O . CYS A 1 267 ? 5.271 1.192 -30.443 1.00 78.50 267 CYS A O 1
ATOM 1849 N N . ALA A 1 268 ? 6.888 1.514 -28.911 1.00 68.31 268 ALA A N 1
ATOM 1850 C CA . ALA A 1 268 ? 6.925 0.121 -28.495 1.00 68.31 268 ALA A CA 1
ATOM 1851 C C . ALA A 1 268 ? 5.611 -0.262 -27.778 1.00 68.31 268 ALA A C 1
ATOM 1853 O O . ALA A 1 268 ? 5.050 0.563 -27.047 1.00 68.31 268 ALA A O 1
ATOM 1854 N N . PRO A 1 269 ? 5.116 -1.501 -27.940 1.00 54.69 269 PRO A N 1
ATOM 1855 C CA . PRO A 1 269 ? 3.968 -1.990 -27.182 1.00 54.69 269 PRO A CA 1
ATOM 1856 C C . PRO A 1 269 ? 4.205 -1.861 -25.671 1.00 54.69 269 PRO A C 1
ATOM 1858 O O . PRO A 1 269 ? 5.259 -2.252 -25.173 1.00 54.69 269 PRO A O 1
ATOM 1861 N N . GLY A 1 270 ? 3.235 -1.299 -24.945 1.00 49.97 270 GLY A N 1
ATOM 1862 C CA . GLY A 1 270 ? 3.341 -1.092 -23.494 1.00 49.97 270 GLY A CA 1
ATOM 1863 C C . GLY A 1 270 ? 4.275 0.047 -23.064 1.00 49.97 270 GLY A C 1
ATOM 1864 O O . GLY A 1 270 ? 4.618 0.132 -21.888 1.00 49.97 270 GLY A O 1
ATOM 1865 N N . ALA A 1 271 ? 4.701 0.915 -23.989 1.00 53.53 271 ALA A N 1
ATOM 1866 C CA . ALA A 1 271 ? 5.506 2.086 -23.662 1.00 53.53 271 ALA A CA 1
ATOM 1867 C C . ALA A 1 271 ? 4.744 3.103 -22.792 1.00 53.53 271 ALA A C 1
ATOM 1869 O O . ALA A 1 271 ? 3.544 3.339 -22.962 1.00 53.53 271 ALA A O 1
ATOM 1870 N N . ILE A 1 272 ? 5.476 3.759 -21.893 1.00 57.81 272 ILE A N 1
ATOM 1871 C CA . ILE A 1 272 ? 4.956 4.823 -21.029 1.00 57.81 272 ILE A CA 1
ATOM 1872 C C . ILE A 1 272 ? 4.596 6.026 -21.903 1.00 57.81 272 ILE A C 1
ATOM 1874 O O . ILE A 1 272 ? 5.463 6.568 -22.587 1.00 57.81 272 ILE A O 1
ATOM 1878 N N . THR A 1 273 ? 3.334 6.457 -21.891 1.00 65.50 273 THR A N 1
ATOM 1879 C CA . THR A 1 273 ? 2.869 7.532 -22.780 1.00 65.50 273 THR A CA 1
ATOM 1880 C C . THR A 1 273 ? 3.000 8.912 -22.136 1.00 65.50 273 THR A C 1
ATOM 1882 O O . THR A 1 273 ? 2.430 9.154 -21.075 1.00 65.50 273 THR A O 1
ATOM 1885 N N . ILE A 1 274 ? 3.691 9.835 -22.810 1.00 64.75 274 ILE A N 1
ATOM 1886 C CA . ILE A 1 274 ? 3.777 11.257 -22.454 1.00 64.75 274 ILE A CA 1
ATOM 1887 C C . ILE A 1 274 ? 3.025 12.050 -23.524 1.00 64.75 274 ILE A C 1
ATOM 1889 O O . ILE A 1 274 ? 3.476 12.130 -24.663 1.00 64.75 274 ILE A O 1
ATOM 1893 N N . ASN A 1 275 ? 1.891 12.648 -23.155 1.00 68.56 275 ASN A N 1
ATOM 1894 C CA . ASN A 1 275 ? 1.120 13.502 -24.057 1.00 68.56 275 ASN A CA 1
ATOM 1895 C C . ASN A 1 275 ? 1.552 14.963 -23.906 1.00 68.56 275 ASN A C 1
ATOM 1897 O O . ASN A 1 275 ? 1.317 15.574 -22.862 1.00 68.56 275 ASN A O 1
ATOM 1901 N N . LEU A 1 276 ? 2.139 15.524 -24.960 1.00 66.19 276 LEU A N 1
ATOM 1902 C CA . LEU A 1 276 ? 2.426 16.952 -25.060 1.00 66.19 276 LEU A CA 1
ATOM 1903 C C . LEU A 1 276 ? 1.169 17.682 -25.538 1.00 66.19 276 LEU A C 1
ATOM 1905 O O . LEU A 1 276 ? 0.479 17.200 -26.440 1.00 66.19 276 LEU A O 1
ATOM 1909 N N . LYS A 1 277 ? 0.857 18.808 -24.896 1.00 62.34 277 LYS A N 1
ATOM 1910 C CA . LYS A 1 277 ? -0.324 19.625 -25.196 1.00 62.34 277 LYS A CA 1
ATOM 1911 C C . LYS A 1 277 ? 0.076 20.925 -25.856 1.00 62.34 277 LYS A C 1
ATOM 1913 O O . LYS A 1 277 ? 1.085 21.508 -25.402 1.00 62.34 277 LYS A O 1
#

Radius of gyration: 21.18 Å; Cα contacts (8 Å, |Δi|>4): 582; chains: 1; bounding box: 53×47×58 Å

Nearest PDB structures (foldseek):
  4jdz-assembly1_B  TM=6.161E-01  e=1.167E+00  Staphylococcus aureus subsp. aureus TCH60
  7p48-assembly1_6  TM=2.209E-01  e=6.007E+00  Mammaliicoccus lentus

Sequence (277 aa):
MANATVTIKNAATGATLGTGTTDANGAYSVNITFTGDVVVEASGGTYTDEATNQPAQLSTPLRAVIAVAPGNSTAMVTPLTTMAYANAFSSAGTAITAAAFNTQAANVAKLFKLNGSLTSTMPTVTGANINDYGRALAGLSKYLQANSATLASVTAAAFNSDQWAKFVSAYNNAYVAMFPNISFSLDGSAFNISGTGIGGGTGSCGIAVQGSVSANGLTVPVNFNYCITGIAAGSCGAGNASISQALAGQSGLAGGVNLTYQYSATCAPGAITINLK

Organism: NCBI:txid1462440

Foldseek 3Di:
DFFWKKWKADQAPRHTQWIWGAHPVRDIDTDGPDFAKIKIKTAWDWDQLLQPSDTDTRPDIFIAMDGDDPDDDFFDTALLLLLLQCVLPVDPPPRDHNVSSQLSQVLSCVQLVHDDGNTPDDADQDDPDGHSNNLLRNLVSQLCVVVVHDSCNRRNDDDAPQSVVVSQVSSQVSSCVSVVPDRGGGQPPSDQQEDEFAAAAAFKKKKWKWAWADDPRDIDIDTAIAIEGRHHHPPWDPPDPRVVSSVVSRPHCVRTDPIDIDMDSDHDPSHRYYYYD

pLDDT: mean 74.1, std 18.12, range [30.59, 98.06]

Secondary structure (DSSP, 8-state):
-BSPEEEEEETTT--EEEEEE--TTS------S--EEEEEEEESSEEEETTTTEEEE--S-EEEEEEE-SS-------HHHHHHHHHHS-STT----HHHHHHHHHHHHHHTT-SS-TTTSPP--SSTT--HHHHHHHHHHHHHHHTT--HHHHHS----HHHHHHHHHHHHHHHHHH-TT------GGGS---------SSEEEEEEEEEEEEETTEEEEEEEEEEEEEEPTT--STT-HHHHHHHHT-TT-TTEEEEEEEEESSPPTTPEEEE--

Mean predicted aligned error: 13.4 Å